Protein AF-0000000081272950 (afdb_homodimer)

Organism: Ralstonia solanacearum (NCBI:txid305)

Radius of gyration: 19.44 Å; Cα contacts (8 Å, |Δi|>4): 454; chains: 2; bounding box: 54×59×48 Å

Secondary structure (DSSP, 8-state):
-HHHHHHTTPPPPSEEEEE-EEE-TT--EEE-SSEEEEE-SSSPEEEEEEE-TTS-----SS-----EEESTT-TTT-EEE-TTSEEEEEEEESS----HHHHHHHHHHHHHHHHHHHHHHHHS------/-HHHHHHTTPPPPSEEEEE-EEE-TT--EEE-SSEEEEE-SSSPEEEEEEE-TTS-----SS-----EEE-TT-TTT-EEE-TTSEEEEEEEESS----HHHHHHHHHHHHHHHHHHHHHHHHS------

Structure (mmCIF, N/CA/C/O backbone):
data_AF-0000000081272950-model_v1
#
loop_
_entity.id
_entity.type
_entity.pdbx_description
1 polymer 'Uncharacterized protein'
#
loop_
_atom_site.group_PDB
_atom_site.id
_atom_site.type_symbol
_atom_site.label_atom_id
_atom_site.label_alt_id
_atom_site.label_comp_id
_atom_site.label_asym_id
_atom_site.label_entity_id
_atom_site.label_seq_id
_atom_site.pdbx_PDB_ins_code
_atom_site.Cartn_x
_atom_site.Cartn_y
_atom_site.Cartn_z
_atom_site.occupancy
_atom_site.B_iso_or_equiv
_atom_site.auth_seq_id
_atom_site.auth_comp_id
_atom_site.auth_asym_id
_atom_site.auth_atom_id
_atom_site.pdbx_PDB_model_num
ATOM 1 N N . MET A 1 1 ? 0.191 13.742 22.203 1 53.47 1 MET A N 1
ATOM 2 C CA . MET A 1 1 ? 1.62 13.461 22.125 1 53.47 1 MET A CA 1
ATOM 3 C C . MET A 1 1 ? 1.929 12.055 22.625 1 53.47 1 MET A C 1
ATOM 5 O O . MET A 1 1 ? 2.689 11.312 22 1 53.47 1 MET A O 1
ATOM 9 N N . ASP A 1 2 ? 1.251 11.68 23.703 1 63.28 2 ASP A N 1
ATOM 10 C CA . ASP A 1 2 ? 1.505 10.375 24.297 1 63.28 2 ASP A CA 1
ATOM 11 C C . ASP A 1 2 ? 1.051 9.242 23.375 1 63.28 2 ASP A C 1
ATOM 13 O O . ASP A 1 2 ? 1.754 8.242 23.219 1 63.28 2 ASP A O 1
ATOM 17 N N . GLU A 1 3 ? -0.06 9.609 22.672 1 68.69 3 GLU A N 1
ATOM 18 C CA . GLU A 1 3 ? -0.595 8.562 21.797 1 68.69 3 GLU A CA 1
ATOM 19 C C . GLU A 1 3 ? 0.315 8.32 20.594 1 68.69 3 GLU A C 1
ATOM 21 O O . GLU A 1 3 ? 0.545 7.176 20.203 1 68.69 3 GLU A O 1
ATOM 26 N N . ILE A 1 4 ? 0.939 9.289 20.203 1 70.69 4 ILE A N 1
ATOM 27 C CA . ILE A 1 4 ? 1.827 9.227 19.047 1 70.69 4 ILE A CA 1
ATOM 28 C C . ILE A 1 4 ? 3.096 8.461 19.406 1 70.69 4 ILE A C 1
ATOM 30 O O . ILE A 1 4 ? 3.588 7.645 18.625 1 70.69 4 ILE A O 1
ATOM 34 N N . ASP A 1 5 ? 3.553 8.688 20.625 1 72.19 5 ASP A N 1
ATOM 35 C CA . ASP A 1 5 ? 4.773 8.016 21.062 1 72.19 5 ASP A CA 1
ATOM 36 C C . ASP A 1 5 ? 4.562 6.508 21.172 1 72.19 5 ASP A C 1
ATOM 38 O O . ASP A 1 5 ? 5.445 5.723 20.828 1 72.19 5 ASP A O 1
ATOM 42 N N . GLU A 1 6 ? 3.4 6.172 21.625 1 74.62 6 GLU A N 1
ATOM 43 C CA . GLU A 1 6 ? 3.102 4.754 21.781 1 74.62 6 GLU A CA 1
ATOM 44 C C . GLU A 1 6 ? 2.969 4.062 20.422 1 74.62 6 GLU A C 1
ATOM 46 O O . GLU A 1 6 ? 3.369 2.904 20.266 1 74.62 6 GLU A O 1
ATOM 51 N N . LEU A 1 7 ? 2.555 4.762 19.516 1 79.44 7 LEU A N 1
ATOM 52 C CA . LEU A 1 7 ? 2.305 4.184 18.188 1 79.44 7 LEU A CA 1
ATOM 53 C C . LEU A 1 7 ? 3.592 4.105 17.375 1 79.44 7 LEU A C 1
ATOM 55 O O . LEU A 1 7 ? 3.689 3.318 16.438 1 79.44 7 LEU A O 1
ATOM 59 N N . SER A 1 8 ? 4.59 4.848 17.844 1 78.81 8 SER A N 1
ATOM 60 C CA . SER A 1 8 ? 5.824 4.965 17.078 1 78.81 8 SER A CA 1
ATOM 61 C C . SER A 1 8 ? 6.602 3.652 17.078 1 78.81 8 SER A C 1
ATOM 63 O O . SER A 1 8 ? 7.43 3.416 16.188 1 78.81 8 SER A O 1
ATOM 65 N N . ASP A 1 9 ? 6.336 2.736 17.922 1 82.31 9 ASP A N 1
ATOM 66 C CA . ASP A 1 9 ? 7.113 1.507 18.031 1 82.31 9 ASP A CA 1
ATOM 67 C C . ASP A 1 9 ? 6.445 0.36 17.281 1 82.31 9 ASP A C 1
ATOM 69 O O . ASP A 1 9 ? 7.008 -0.732 17.172 1 82.31 9 ASP A O 1
ATOM 73 N N . LEU A 1 10 ? 5.352 0.597 16.734 1 86.62 10 LEU A N 1
ATOM 74 C CA . LEU A 1 10 ? 4.672 -0.47 16.016 1 86.62 10 LEU A CA 1
ATOM 75 C C . LEU A 1 10 ? 5.379 -0.773 14.695 1 86.62 10 LEU A C 1
ATOM 77 O O . LEU A 1 10 ? 5.715 0.142 13.945 1 86.62 10 LEU A O 1
ATOM 81 N N . PRO A 1 11 ? 5.617 -2.027 14.516 1 88.56 11 PRO A N 1
ATOM 82 C CA . PRO A 1 11 ? 6.301 -2.381 13.266 1 88.56 11 PRO A CA 1
ATOM 83 C C . PRO A 1 11 ? 5.434 -2.152 12.031 1 88.56 11 PRO A C 1
ATOM 85 O O . PRO A 1 11 ? 4.207 -2.236 12.109 1 88.56 11 PRO A O 1
ATOM 88 N N . THR A 1 12 ? 6.074 -1.849 10.93 1 92.12 12 THR A N 1
ATOM 89 C CA . THR A 1 12 ? 5.387 -1.795 9.648 1 92.12 12 THR A CA 1
ATOM 90 C C . THR A 1 12 ? 5.117 -3.201 9.117 1 92.12 12 THR A C 1
ATOM 92 O O . THR A 1 12 ? 6.012 -4.047 9.109 1 92.12 12 THR A O 1
ATOM 95 N N . PRO A 1 13 ? 3.951 -3.473 8.695 1 95.5 13 PRO A N 1
ATOM 96 C CA . PRO A 1 13 ? 3.688 -4.797 8.133 1 95.5 13 PRO A CA 1
ATOM 97 C C . PRO A 1 13 ? 4.484 -5.066 6.855 1 95.5 13 PRO A C 1
ATOM 99 O O . PRO A 1 13 ? 4.766 -4.137 6.094 1 95.5 13 PRO A O 1
ATOM 102 N N . ARG A 1 14 ? 4.742 -6.324 6.688 1 96.75 14 ARG A N 1
ATOM 103 C CA . ARG A 1 14 ? 5.516 -6.734 5.523 1 96.75 14 ARG A CA 1
ATOM 104 C C . ARG A 1 14 ? 4.707 -6.57 4.242 1 96.75 14 ARG A C 1
ATOM 106 O O . ARG A 1 14 ? 5.246 -6.184 3.203 1 96.75 14 ARG A O 1
ATOM 113 N N . PHE A 1 15 ? 3.457 -6.949 4.32 1 98.19 15 PHE A N 1
ATOM 114 C CA . PHE A 1 15 ? 2.568 -6.879 3.168 1 98.19 15 PHE A CA 1
ATOM 115 C C . PHE A 1 15 ? 1.396 -5.945 3.443 1 98.19 15 PHE A C 1
ATOM 117 O O . PHE A 1 15 ? 0.697 -6.098 4.445 1 98.19 15 PHE A O 1
ATOM 124 N N . ILE A 1 16 ? 1.205 -4.996 2.557 1 98 16 ILE A N 1
ATOM 125 C CA . ILE A 1 16 ? 0.06 -4.094 2.594 1 98 16 ILE A CA 1
ATOM 126 C C . ILE A 1 16 ? -0.764 -4.25 1.318 1 98 16 ILE A C 1
ATOM 128 O O . ILE A 1 16 ? -0.227 -4.172 0.211 1 98 16 ILE A O 1
ATOM 132 N N . TRP A 1 17 ? -1.997 -4.531 1.539 1 97.75 17 TRP A N 1
ATOM 133 C CA . TRP A 1 17 ? -2.93 -4.699 0.429 1 97.75 17 TRP A CA 1
ATOM 134 C C . TRP A 1 17 ? -3.906 -3.527 0.357 1 97.75 17 TRP A C 1
ATOM 136 O O . TRP A 1 17 ? -4.586 -3.217 1.339 1 97.75 17 TRP A O 1
ATOM 146 N N . GLY A 1 18 ? -3.881 -2.859 -0.854 1 97.12 18 GLY A N 1
ATOM 147 C CA . GLY A 1 18 ? -4.656 -1.63 -0.862 1 97.12 18 GLY A CA 1
ATOM 148 C C . GLY A 1 18 ? -5.199 -1.276 -2.234 1 97.12 18 GLY A C 1
ATOM 149 O O . GLY A 1 18 ? -5.066 -2.055 -3.18 1 97.12 18 GLY A O 1
ATOM 150 N N . PHE A 1 19 ? -5.855 -0.157 -2.281 1 96.44 19 PHE A N 1
ATOM 151 C CA . PHE A 1 19 ? -6.5 0.378 -3.475 1 96.44 19 PHE A CA 1
ATOM 152 C C . PHE A 1 19 ? -6.152 1.85 -3.664 1 96.44 19 PHE A C 1
ATOM 154 O O . PHE A 1 19 ? -5.582 2.479 -2.77 1 96.44 19 PHE A O 1
ATOM 161 N N . ALA A 1 20 ? -6.484 2.305 -4.836 1 96.56 20 ALA A N 1
ATOM 162 C CA . ALA A 1 20 ? -6.273 3.711 -5.168 1 96.56 20 ALA A CA 1
ATOM 163 C C . ALA A 1 20 ? -7.516 4.309 -5.824 1 96.56 20 ALA A C 1
ATOM 165 O O . ALA A 1 20 ? -8.414 3.58 -6.25 1 96.56 20 ALA A O 1
ATOM 166 N N . ILE A 1 21 ? -7.555 5.555 -5.727 1 92.81 21 ILE A N 1
ATOM 167 C CA . ILE A 1 21 ? -8.617 6.219 -6.477 1 92.81 21 ILE A CA 1
ATOM 168 C C . ILE A 1 21 ? -8.039 6.82 -7.758 1 92.81 21 ILE A C 1
ATOM 170 O O . ILE A 1 21 ? -6.84 7.098 -7.836 1 92.81 21 ILE A O 1
ATOM 174 N N . ALA A 1 22 ? -8.891 6.859 -8.656 1 88.12 22 ALA A N 1
ATOM 175 C CA . ALA A 1 22 ? -8.602 7.559 -9.906 1 88.12 22 ALA A CA 1
ATOM 176 C C . ALA A 1 22 ? -9.477 8.797 -10.062 1 88.12 22 ALA A C 1
ATOM 178 O O . ALA A 1 22 ? -10.664 8.766 -9.75 1 88.12 22 ALA A O 1
ATOM 179 N N . VAL A 1 23 ? -8.812 9.859 -10.367 1 82.94 23 VAL A N 1
ATOM 180 C CA . VAL A 1 23 ? -9.555 11.086 -10.625 1 82.94 23 VAL A CA 1
ATOM 181 C C . VAL A 1 23 ? -9.414 11.469 -12.102 1 82.94 23 VAL A C 1
ATOM 183 O O . VAL A 1 23 ? -8.297 11.664 -12.594 1 82.94 23 VAL A O 1
ATOM 186 N N . THR A 1 24 ? -10.523 11.539 -12.789 1 84.81 24 THR A N 1
ATOM 187 C CA . THR A 1 24 ? -10.508 11.93 -14.195 1 84.81 24 THR A CA 1
ATOM 188 C C . THR A 1 24 ? -10.234 13.43 -14.328 1 84.81 24 THR A C 1
ATOM 190 O O . THR A 1 24 ? -10.367 14.18 -13.359 1 84.81 24 THR A O 1
ATOM 193 N N . PRO A 1 25 ? -9.922 13.812 -15.531 1 84.75 25 PRO A N 1
ATOM 194 C CA . PRO A 1 25 ? -9.734 15.242 -15.758 1 84.75 25 PRO A CA 1
ATOM 195 C C . PRO A 1 25 ? -11 16.047 -15.469 1 84.75 25 PRO A C 1
ATOM 197 O O . PRO A 1 25 ? -10.914 17.234 -15.125 1 84.75 25 PRO A O 1
ATOM 200 N N . SER A 1 26 ? -12.195 15.539 -15.594 1 89.38 2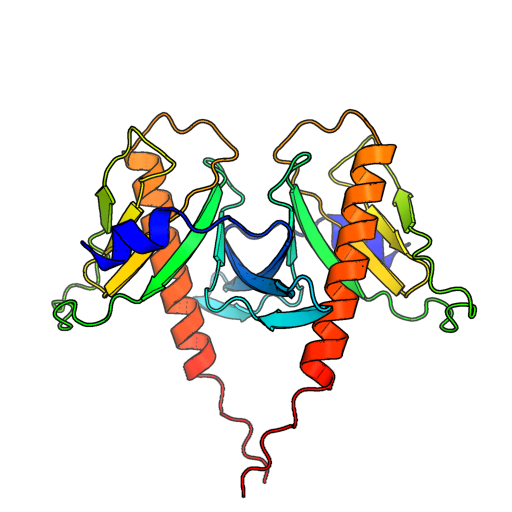6 SER A N 1
ATOM 201 C CA . SER A 1 26 ? -13.469 16.219 -15.328 1 89.38 26 SER A CA 1
ATOM 202 C C . SER A 1 26 ? -13.75 16.281 -13.836 1 89.38 26 SER A C 1
ATOM 204 O O . SER A 1 26 ? -14.734 16.891 -13.414 1 89.38 26 SER A O 1
ATOM 206 N N . GLY A 1 27 ? -12.914 15.602 -13.023 1 83.12 27 GLY A N 1
ATOM 207 C CA . GLY A 1 27 ? -13.078 15.648 -11.578 1 83.12 27 GLY A CA 1
ATOM 208 C C . GLY A 1 27 ? -13.852 14.469 -11.023 1 83.12 27 GLY A C 1
ATOM 209 O O . GLY A 1 27 ? -14.125 14.414 -9.82 1 83.12 27 GLY A O 1
ATOM 210 N N . GLU A 1 28 ? -14.148 13.523 -11.922 1 88.62 28 GLU A N 1
ATOM 211 C CA . GLU A 1 28 ? -14.859 12.336 -11.477 1 88.62 28 GLU A CA 1
ATOM 212 C C . GLU A 1 28 ? -13.93 11.375 -10.734 1 88.62 28 GLU A C 1
ATOM 214 O O . GLU A 1 28 ? -12.836 11.078 -11.203 1 88.62 28 GLU A O 1
ATOM 219 N N . VAL A 1 29 ? -14.453 10.992 -9.578 1 89.81 29 VAL A N 1
ATOM 220 C CA . VAL A 1 29 ? -13.648 10.125 -8.719 1 89.81 29 VAL A CA 1
ATOM 221 C C . VAL A 1 29 ? -14.172 8.688 -8.812 1 89.81 29 VAL A C 1
ATOM 223 O O . VAL A 1 29 ? -15.383 8.461 -8.805 1 89.81 29 VAL A O 1
ATOM 226 N N . SER A 1 30 ? -13.203 7.75 -9.031 1 90.25 30 SER A N 1
ATOM 227 C CA . SER A 1 30 ? -13.547 6.332 -9 1 90.25 30 SER A CA 1
ATOM 228 C C . SER A 1 30 ? -12.461 5.516 -8.312 1 90.25 30 SER A C 1
ATOM 230 O O . SER A 1 30 ? -11.32 5.977 -8.18 1 90.25 30 SER A O 1
ATOM 232 N N . HIS A 1 31 ? -12.859 4.371 -7.805 1 88.81 31 HIS A N 1
ATOM 233 C CA . HIS A 1 31 ? -11.852 3.432 -7.32 1 88.81 31 HIS A CA 1
ATOM 234 C C . HIS A 1 31 ? -11.102 2.785 -8.484 1 88.81 31 HIS A C 1
ATOM 236 O O . HIS A 1 31 ? -11.711 2.395 -9.477 1 88.81 31 HIS A O 1
ATOM 242 N N . ASP A 1 32 ? -9.82 2.791 -8.344 1 89.94 32 ASP A N 1
ATOM 243 C CA . ASP A 1 32 ? -9.078 1.952 -9.273 1 89.94 32 ASP A CA 1
ATOM 244 C C . ASP A 1 32 ? -9.57 0.508 -9.234 1 89.94 32 ASP A C 1
ATOM 246 O O . ASP A 1 32 ? -9.867 -0.019 -8.156 1 89.94 32 ASP A O 1
ATOM 250 N N . GLU A 1 33 ? -9.68 -0.088 -10.312 1 88.5 33 GLU A N 1
ATOM 251 C CA . GLU A 1 33 ? -10.297 -1.409 -10.398 1 88.5 33 GLU A CA 1
ATOM 252 C C . GLU A 1 33 ? -9.367 -2.486 -9.836 1 88.5 33 GLU A C 1
ATOM 254 O O . GLU A 1 33 ? -9.805 -3.602 -9.555 1 88.5 33 GLU A O 1
ATOM 259 N N . PHE A 1 34 ? -8.141 -2.131 -9.625 1 92.38 34 PHE A N 1
ATOM 260 C CA . PHE A 1 34 ? -7.18 -3.145 -9.211 1 92.38 34 PHE A CA 1
ATOM 261 C C . PHE A 1 34 ? -6.828 -2.996 -7.738 1 92.38 34 PHE A C 1
ATOM 263 O O . PHE A 1 34 ? -6.832 -1.885 -7.203 1 92.38 34 PHE A O 1
ATOM 270 N N . GLU A 1 35 ? -6.582 -4.109 -7.145 1 96 35 GLU A N 1
ATOM 271 C CA . GLU A 1 35 ? -5.91 -4.141 -5.848 1 96 35 GLU A CA 1
ATOM 272 C C . GLU A 1 35 ? -4.398 -4.051 -6.012 1 96 35 GLU A C 1
ATOM 274 O O . GLU A 1 35 ? -3.846 -4.504 -7.016 1 96 35 GLU A O 1
ATOM 279 N N . TYR A 1 36 ? -3.756 -3.438 -5.023 1 97.5 36 TYR A N 1
ATOM 280 C CA . TYR A 1 36 ? -2.307 -3.281 -5.059 1 97.5 36 TYR A CA 1
ATOM 281 C C . TYR A 1 36 ? -1.656 -3.93 -3.842 1 97.5 36 TYR A C 1
ATOM 283 O O . TYR A 1 36 ? -2.217 -3.904 -2.744 1 97.5 36 TYR A O 1
ATOM 291 N N . LEU A 1 37 ? -0.487 -4.461 -4.07 1 98.31 37 LEU A N 1
ATOM 292 C CA . LEU A 1 37 ? 0.377 -4.98 -3.016 1 98.31 37 LEU A CA 1
ATOM 293 C C . LEU A 1 37 ? 1.587 -4.078 -2.809 1 98.31 37 LEU A C 1
ATOM 29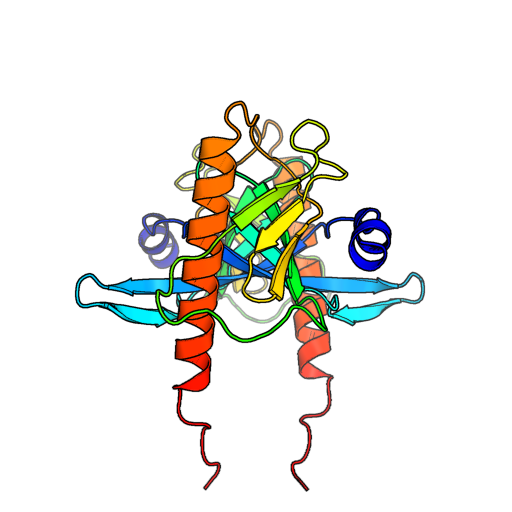5 O O . LEU A 1 37 ? 2.23 -3.662 -3.775 1 98.31 37 LEU A O 1
ATOM 299 N N . THR A 1 38 ? 1.892 -3.744 -1.578 1 98.5 38 THR A N 1
ATOM 300 C CA . THR A 1 38 ? 3.172 -3.15 -1.21 1 98.5 38 THR A CA 1
ATOM 301 C C . THR A 1 38 ? 3.963 -4.086 -0.304 1 98.5 38 THR A C 1
ATOM 303 O O . THR A 1 38 ? 3.471 -4.512 0.743 1 98.5 38 THR A O 1
ATOM 306 N N . HIS A 1 39 ? 5.133 -4.457 -0.763 1 98.5 39 HIS A N 1
ATOM 307 C CA . HIS A 1 39 ? 6.09 -5.207 0.041 1 98.5 39 HIS A CA 1
ATOM 308 C C . HIS A 1 39 ? 7.113 -4.281 0.688 1 98.5 39 HIS A C 1
ATOM 310 O O . HIS A 1 39 ? 7.918 -3.656 -0.008 1 98.5 39 HIS A O 1
ATOM 316 N N . THR A 1 40 ? 7.176 -4.25 2.045 1 97.69 40 THR A N 1
ATOM 317 C CA . THR A 1 40 ? 7.879 -3.172 2.73 1 97.69 40 THR A CA 1
ATOM 318 C C . THR A 1 40 ? 9.266 -3.627 3.182 1 97.69 40 THR A C 1
ATOM 320 O O . THR A 1 40 ? 10.023 -2.842 3.75 1 97.69 40 THR A O 1
ATOM 323 N N . ARG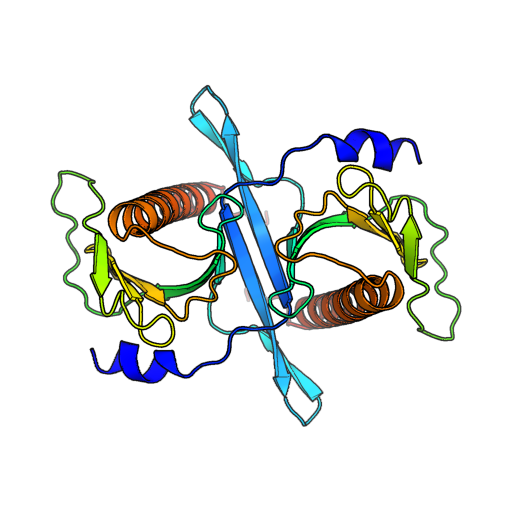 A 1 41 ? 9.578 -4.871 2.963 1 96.25 41 ARG A N 1
ATOM 324 C CA . ARG A 1 41 ? 10.914 -5.398 3.252 1 96.25 41 ARG A CA 1
ATOM 325 C C . ARG A 1 41 ? 11.688 -5.664 1.965 1 96.25 41 ARG A C 1
ATOM 327 O O . ARG A 1 41 ? 11.094 -5.832 0.899 1 96.25 41 ARG A O 1
ATOM 334 N N . ALA A 1 42 ? 12.992 -5.777 2.104 1 95.25 42 ALA A N 1
ATOM 335 C CA . ALA A 1 42 ? 13.812 -6 0.912 1 95.25 42 ALA A CA 1
ATOM 336 C C . ALA A 1 42 ? 13.5 -7.352 0.28 1 95.25 42 ALA A C 1
ATOM 338 O O . ALA A 1 42 ? 13.414 -8.367 0.977 1 95.25 42 ALA A O 1
ATOM 339 N N . PRO A 1 43 ? 13.398 -7.328 -1.028 1 96.62 43 PRO A N 1
ATOM 340 C CA . PRO A 1 43 ? 13.305 -6.195 -1.951 1 96.62 43 PRO A CA 1
ATOM 341 C C . PRO A 1 43 ? 11.961 -5.473 -1.853 1 96.62 43 PRO A C 1
ATOM 343 O O . PRO A 1 43 ? 10.906 -6.109 -1.894 1 96.62 43 PRO A O 1
ATOM 346 N N . ARG A 1 44 ? 11.992 -4.227 -1.696 1 97.5 44 ARG A N 1
ATOM 347 C CA . ARG A 1 44 ? 10.781 -3.42 -1.535 1 97.5 44 ARG A CA 1
ATOM 348 C C . ARG A 1 44 ? 10.195 -3.039 -2.889 1 97.5 44 ARG A C 1
ATOM 350 O O . ARG A 1 44 ? 10.93 -2.693 -3.816 1 97.5 44 ARG A O 1
ATOM 357 N N . PHE A 1 45 ? 8.875 -3.176 -2.994 1 97.38 45 PHE A N 1
ATOM 358 C CA . PHE A 1 45 ? 8.211 -2.879 -4.254 1 97.38 45 PHE A CA 1
ATOM 359 C C . PHE A 1 45 ? 6.703 -2.734 -4.047 1 97.38 45 PHE A C 1
ATOM 361 O O . PHE A 1 45 ? 6.184 -3.068 -2.98 1 97.38 45 PHE A O 1
ATOM 368 N N . THR A 1 46 ? 6.027 -2.172 -4.965 1 97.62 46 THR A N 1
ATOM 369 C CA . THR A 1 46 ? 4.578 -2.244 -5.121 1 97.62 46 THR A CA 1
ATOM 370 C C . THR A 1 46 ? 4.211 -2.826 -6.484 1 97.62 46 THR A C 1
ATOM 372 O O . THR A 1 46 ? 4.965 -2.686 -7.449 1 97.62 46 THR A O 1
ATOM 375 N N . CYS A 1 47 ? 3.105 -3.473 -6.52 1 96.81 47 CYS A N 1
ATOM 376 C CA . CYS A 1 47 ? 2.637 -4.039 -7.781 1 96.81 47 CYS A CA 1
ATOM 377 C C . CYS A 1 47 ? 1.122 -4.195 -7.777 1 96.81 47 CYS A C 1
ATOM 379 O O . CYS A 1 47 ? 0.474 -3.996 -6.746 1 96.81 47 CYS A O 1
ATOM 381 N N . ARG A 1 48 ? 0.568 -4.461 -8.953 1 95.88 48 ARG A N 1
ATOM 382 C CA . ARG A 1 48 ? -0.858 -4.715 -9.133 1 95.88 48 ARG A CA 1
ATOM 383 C C . ARG A 1 48 ? -1.173 -6.199 -8.977 1 95.88 48 ARG A C 1
ATOM 385 O O . ARG A 1 48 ? -0.416 -7.051 -9.453 1 95.88 48 ARG A O 1
ATOM 392 N N . VAL A 1 49 ? -2.24 -6.484 -8.344 1 94.75 49 VAL A N 1
ATOM 393 C CA . VAL A 1 49 ? -2.748 -7.848 -8.234 1 94.75 49 VAL A CA 1
ATOM 394 C C . VAL A 1 49 ? -3.848 -8.07 -9.273 1 94.75 49 VAL A C 1
ATOM 396 O O . VAL A 1 49 ? -4.828 -7.328 -9.32 1 94.75 49 VAL A O 1
ATOM 399 N N . VAL A 1 50 ? -3.67 -9.078 -10.047 1 91.38 50 VAL A N 1
ATOM 400 C CA . VAL A 1 50 ? -4.633 -9.367 -11.102 1 91.38 50 VAL A CA 1
ATOM 401 C C . VAL A 1 50 ? -5.109 -10.812 -10.992 1 91.38 50 VAL A C 1
ATOM 403 O O . VAL A 1 50 ? -4.297 -11.727 -10.82 1 91.38 50 VAL A O 1
ATOM 406 N N . GLU A 1 51 ? -6.414 -10.961 -10.969 1 87 51 GLU A N 1
ATOM 407 C CA . GLU A 1 51 ? -6.992 -12.297 -11.078 1 87 51 GLU A CA 1
ATOM 408 C C . GLU A 1 51 ? -7.156 -12.711 -12.539 1 87 51 GLU A C 1
ATOM 410 O O . GLU A 1 51 ? -7.805 -12.008 -13.32 1 87 51 GLU A O 1
ATOM 415 N N . LEU A 1 52 ? -6.52 -13.68 -12.969 1 79.69 52 LEU A N 1
ATOM 416 C CA . LEU A 1 52 ? -6.57 -14.156 -14.344 1 79.69 52 LEU A CA 1
ATOM 417 C C . LEU A 1 52 ? -7.742 -15.109 -14.547 1 79.69 52 LEU A C 1
ATOM 419 O O . LEU A 1 52 ? -7.961 -16.016 -13.742 1 79.69 52 LEU A O 1
ATOM 423 N N . GLU A 1 53 ? -8.781 -14.586 -15.32 1 63.88 53 GLU A N 1
ATOM 424 C CA . GLU A 1 53 ? -9.945 -15.367 -15.727 1 63.88 53 GLU A CA 1
ATOM 425 C C . GLU A 1 53 ? -9.555 -16.516 -16.656 1 63.88 53 GLU A C 1
ATOM 427 O O . GLU A 1 53 ? -8.617 -16.391 -17.438 1 63.88 53 GLU A O 1
ATOM 432 N N . ASP A 1 54 ? -9.492 -17.75 -16.312 1 55.28 54 ASP A N 1
ATOM 433 C CA . ASP A 1 54 ? -9.453 -18.938 -17.156 1 55.28 54 ASP A CA 1
ATOM 434 C C . ASP A 1 54 ? -8.203 -19.766 -16.875 1 55.28 54 ASP A C 1
ATOM 436 O O . ASP A 1 54 ? -7.711 -20.484 -17.75 1 55.28 54 ASP A O 1
ATOM 440 N N . MET A 1 55 ? -7.527 -19.344 -15.883 1 52.84 55 MET A N 1
ATOM 441 C CA . MET A 1 55 ? -6.504 -20.344 -15.617 1 52.84 55 MET A CA 1
ATOM 442 C C . MET A 1 55 ? -7.125 -21.609 -15.023 1 52.84 55 MET A C 1
ATOM 444 O O . MET A 1 55 ? -8.094 -21.531 -14.266 1 52.84 55 MET A O 1
ATOM 448 N N . PRO A 1 56 ? -6.832 -22.766 -15.641 1 46.75 56 PRO A N 1
ATOM 449 C CA . PRO A 1 56 ? -7.383 -24.031 -15.141 1 46.75 56 PRO A CA 1
ATOM 450 C C . PRO A 1 56 ? -7.305 -24.156 -13.625 1 46.75 56 PRO A C 1
ATOM 452 O O . PRO A 1 56 ? -6.297 -23.781 -13.023 1 46.75 56 PRO A O 1
ATOM 455 N N . ALA A 1 57 ? -8.477 -24.047 -13.016 1 43.88 57 ALA A N 1
ATOM 456 C CA . ALA A 1 57 ? -8.758 -24.016 -11.586 1 43.88 57 ALA A CA 1
ATOM 457 C C . ALA A 1 57 ? -7.91 -25.047 -10.836 1 43.88 57 ALA A C 1
ATOM 459 O O . ALA A 1 57 ? -7.684 -24.906 -9.625 1 43.88 57 ALA A O 1
ATOM 460 N N . GLU A 1 58 ? -7.945 -26.312 -11.164 1 45.94 58 GLU A N 1
ATOM 461 C CA . GLU A 1 58 ? -7.926 -27.219 -10.031 1 45.94 58 GLU A CA 1
ATOM 462 C C . GLU A 1 58 ? -6.566 -27.203 -9.328 1 45.94 58 GLU A C 1
ATOM 464 O O . GLU A 1 58 ? -5.555 -27.578 -9.93 1 45.94 58 GLU A O 1
ATOM 469 N N . PRO A 1 59 ? -6.391 -26.188 -8.391 1 46.59 59 PRO A N 1
ATOM 470 C CA . PRO A 1 59 ? -5.148 -26.422 -7.648 1 46.59 59 PRO A CA 1
ATOM 471 C C . PRO A 1 59 ? -4.918 -27.891 -7.332 1 46.59 59 PRO A C 1
ATOM 473 O O . PRO A 1 59 ? -5.875 -28.625 -7.059 1 46.59 59 PRO A O 1
ATOM 476 N N . GLU A 1 60 ? -4.02 -28.547 -8.078 1 45.38 60 GLU A N 1
ATOM 477 C CA . GLU A 1 60 ? -3.729 -29.859 -7.539 1 45.38 60 GLU A CA 1
ATOM 478 C C . GLU A 1 60 ? -3.654 -29.844 -6.016 1 45.38 60 GLU A C 1
ATOM 480 O O . GLU A 1 60 ? -3.451 -28.781 -5.422 1 45.38 60 GLU A O 1
ATOM 485 N N . GLU A 1 61 ? -4.059 -30.859 -5.395 1 45.47 61 GLU A N 1
ATOM 486 C CA . GLU A 1 61 ? -4.168 -31.109 -3.959 1 45.47 61 GLU A CA 1
ATOM 487 C C . GLU A 1 61 ? -3.021 -30.438 -3.199 1 45.47 61 GLU A C 1
ATOM 489 O O . GLU A 1 61 ? -3.135 -30.172 -2 1 45.47 61 GLU A O 1
ATOM 494 N N . ASP A 1 62 ? -1.699 -30.719 -3.699 1 48.22 62 ASP A N 1
ATOM 495 C CA . ASP A 1 62 ? -0.604 -30.344 -2.811 1 48.22 62 ASP A CA 1
ATOM 496 C C . ASP A 1 62 ? -0.335 -28.844 -2.873 1 48.22 62 ASP A C 1
ATOM 498 O O . ASP A 1 62 ? -0.079 -28.297 -3.947 1 48.22 62 ASP A O 1
ATOM 502 N N . GLY A 1 63 ? -0.994 -27.875 -2.166 1 51.56 63 GLY A N 1
ATOM 503 C CA . GLY A 1 63 ? -1.248 -26.469 -1.895 1 51.56 63 GLY A CA 1
ATOM 504 C C . GLY A 1 63 ? -0.058 -25.578 -2.199 1 51.56 63 GLY A C 1
ATOM 505 O O . GLY A 1 63 ? 0.075 -24.484 -1.626 1 51.56 63 GLY A O 1
ATOM 506 N N . ASP A 1 64 ? 1.052 -26.031 -2.787 1 64.44 64 ASP A N 1
ATOM 507 C CA . ASP A 1 64 ? 2.215 -25.156 -2.939 1 64.44 64 ASP A CA 1
ATOM 508 C C . ASP A 1 64 ? 2.014 -24.172 -4.082 1 64.44 64 ASP A C 1
ATOM 510 O O . ASP A 1 64 ? 1.557 -24.547 -5.164 1 64.44 64 ASP A O 1
ATOM 514 N N . ILE A 1 65 ? 2.037 -22.906 -3.803 1 73.06 65 ILE A N 1
ATOM 515 C CA . ILE A 1 65 ? 2.014 -21.828 -4.797 1 73.06 65 ILE A CA 1
ATOM 516 C C . ILE A 1 65 ? 3.131 -22.047 -5.812 1 73.06 65 ILE A C 1
ATOM 518 O O . ILE A 1 65 ? 4.301 -22.172 -5.445 1 73.06 65 ILE A O 1
ATOM 522 N N . ASP A 1 66 ? 2.781 -22.438 -7.066 1 84.12 66 ASP A N 1
ATOM 523 C CA . ASP A 1 66 ? 3.764 -22.516 -8.141 1 84.12 66 ASP A CA 1
ATOM 524 C C . ASP A 1 66 ? 3.852 -21.203 -8.914 1 84.12 66 ASP A C 1
ATOM 526 O O . ASP A 1 66 ? 3.178 -21.031 -9.93 1 84.12 66 ASP A O 1
ATOM 530 N N . GLY A 1 67 ? 4.641 -20.312 -8.375 1 90.06 67 GLY A N 1
ATOM 531 C CA . GLY A 1 67 ? 4.824 -19 -8.977 1 90.06 67 GLY A CA 1
ATOM 532 C C . GLY A 1 67 ? 6.004 -18.938 -9.93 1 90.06 67 GLY A C 1
ATOM 533 O O . GLY A 1 67 ? 7.004 -19.625 -9.727 1 90.06 67 GLY A O 1
ATOM 534 N N . ARG A 1 68 ? 5.848 -18.156 -11.023 1 93.69 68 ARG A N 1
ATOM 535 C CA . ARG A 1 68 ? 6.922 -17.906 -11.984 1 93.69 68 ARG A CA 1
ATOM 536 C C . ARG A 1 68 ? 7.051 -16.422 -12.289 1 93.69 68 ARG A C 1
ATOM 538 O O . ARG A 1 68 ? 6.047 -15.719 -12.414 1 93.69 68 ARG A O 1
ATOM 545 N N . ILE A 1 69 ? 8.297 -15.992 -12.375 1 94.44 69 ILE A N 1
ATOM 546 C CA . ILE A 1 69 ? 8.578 -14.625 -12.812 1 94.44 69 ILE A CA 1
ATOM 547 C C . ILE A 1 69 ? 8.875 -14.617 -14.312 1 94.44 69 ILE A C 1
ATOM 549 O O . ILE A 1 69 ? 9.711 -15.383 -14.789 1 94.44 69 ILE A O 1
ATOM 553 N N . VAL A 1 70 ? 8.18 -13.789 -14.977 1 91.69 70 VAL A N 1
ATOM 554 C CA . VAL A 1 70 ? 8.383 -13.625 -16.406 1 91.69 70 VAL A CA 1
ATOM 555 C C . VAL A 1 70 ? 8.945 -12.234 -16.703 1 91.69 70 VAL A C 1
ATOM 557 O O . VAL A 1 70 ? 8.523 -11.25 -16.094 1 91.69 70 VAL A O 1
ATOM 560 N N . HIS A 1 71 ? 10.008 -12.102 -17.609 1 91.56 71 HIS A N 1
ATOM 561 C CA . HIS A 1 71 ? 10.68 -10.883 -18.031 1 91.56 71 HIS A CA 1
ATOM 562 C C . HIS A 1 71 ? 11.398 -10.219 -16.859 1 91.56 71 HIS A C 1
ATOM 564 O O . HIS A 1 71 ? 11.234 -9.016 -16.625 1 91.56 71 HIS A O 1
ATOM 570 N N . PHE A 1 72 ? 12.125 -11.016 -16.094 1 93 72 PHE A N 1
ATOM 571 C CA . PHE A 1 72 ? 12.805 -10.555 -14.883 1 93 72 PHE A CA 1
ATOM 572 C C . PHE A 1 72 ? 13.719 -9.383 -15.203 1 93 72 PHE A C 1
ATOM 574 O O . PHE A 1 72 ? 13.883 -8.477 -14.383 1 93 72 PHE A O 1
ATOM 581 N N . ASP A 1 73 ? 14.211 -9.312 -16.375 1 89.81 73 ASP A N 1
ATOM 582 C CA . ASP A 1 73 ? 15.219 -8.32 -16.734 1 89.81 73 ASP A CA 1
ATOM 583 C C . ASP A 1 73 ? 14.57 -6.996 -17.141 1 89.81 73 ASP A C 1
ATOM 585 O O . ASP A 1 73 ? 15.258 -5.996 -17.344 1 89.81 73 ASP A O 1
ATOM 589 N N . ASN A 1 74 ? 13.258 -6.938 -17.188 1 87.88 74 ASN A N 1
ATOM 590 C CA . ASN A 1 74 ? 12.523 -5.73 -17.547 1 87.88 74 ASN A CA 1
ATOM 591 C C . ASN A 1 74 ? 11.391 -5.453 -16.562 1 87.88 74 ASN A C 1
ATOM 593 O O . ASN A 1 74 ? 10.258 -5.906 -16.766 1 87.88 74 ASN A O 1
ATOM 597 N N . PRO A 1 75 ? 11.594 -4.637 -15.617 1 79.69 75 PRO A N 1
ATOM 598 C CA . PRO A 1 75 ? 10.594 -4.422 -14.57 1 79.69 75 PRO A CA 1
ATOM 599 C C . PRO A 1 75 ? 9.266 -3.898 -15.125 1 79.69 75 PRO A C 1
ATOM 601 O O . PRO A 1 75 ? 8.203 -4.172 -14.555 1 79.69 75 PRO A O 1
ATOM 604 N N . LYS A 1 76 ? 9.297 -3.188 -16.203 1 81.44 76 LYS A N 1
ATOM 605 C CA . LYS A 1 76 ? 8.078 -2.629 -16.781 1 81.44 76 LYS A CA 1
ATOM 606 C C . LYS A 1 76 ? 7.18 -3.727 -17.344 1 81.44 76 LYS A C 1
ATOM 608 O O . LYS A 1 76 ? 5.961 -3.566 -17.406 1 81.44 76 LYS A O 1
ATOM 613 N N . ARG A 1 77 ? 7.801 -4.828 -17.703 1 88.38 77 ARG A N 1
ATOM 614 C CA . ARG A 1 77 ? 7.055 -5.922 -18.312 1 88.38 77 ARG A CA 1
ATOM 615 C C . ARG A 1 77 ? 7.023 -7.145 -17.406 1 88.38 77 ARG A C 1
ATOM 617 O O . ARG A 1 77 ? 6.352 -8.133 -17.703 1 88.38 77 ARG A O 1
ATOM 624 N N . MET A 1 78 ? 7.727 -7.012 -16.312 1 92.06 78 MET A N 1
ATOM 625 C CA . MET A 1 78 ? 7.84 -8.148 -15.406 1 92.06 78 MET A CA 1
ATOM 626 C C . MET A 1 78 ? 6.496 -8.469 -14.758 1 92.06 78 MET A C 1
ATOM 628 O O . MET A 1 78 ? 5.75 -7.559 -14.391 1 92.06 78 MET A O 1
ATOM 632 N N . PHE A 1 79 ? 6.242 -9.75 -14.727 1 93.12 79 PHE A N 1
ATOM 633 C CA . PHE A 1 79 ? 5.078 -10.164 -13.945 1 93.12 79 PHE A CA 1
ATOM 634 C C . PHE A 1 79 ? 5.316 -11.516 -13.289 1 93.12 79 PHE A C 1
ATOM 636 O O . PHE A 1 79 ? 6.219 -12.258 -13.688 1 93.12 79 PHE A O 1
ATOM 643 N N . TYR A 1 80 ? 4.703 -11.734 -12.219 1 94.81 80 TYR A N 1
ATOM 644 C CA . TYR A 1 80 ? 4.645 -12.984 -11.469 1 94.81 80 TYR A CA 1
ATOM 645 C C . TYR A 1 80 ? 3.281 -13.648 -11.617 1 94.81 80 TYR A C 1
ATOM 647 O O . TYR A 1 80 ? 2.246 -13.008 -11.43 1 94.81 80 TYR A O 1
ATOM 655 N N . ILE A 1 81 ? 3.324 -14.93 -12.016 1 92.81 81 ILE A N 1
ATOM 656 C CA . ILE A 1 81 ? 2.062 -15.641 -12.219 1 92.81 81 ILE A CA 1
ATOM 657 C C . ILE A 1 81 ? 2.064 -16.938 -11.414 1 92.81 81 ILE A C 1
ATOM 659 O O . ILE A 1 81 ? 3.113 -17.562 -11.227 1 92.81 81 ILE A O 1
ATOM 663 N N . THR A 1 82 ? 0.946 -17.25 -10.953 1 91.38 82 THR A N 1
ATOM 664 C CA . THR A 1 82 ? 0.786 -18.5 -10.203 1 91.38 82 THR A CA 1
ATOM 665 C C . THR A 1 82 ? -0.204 -19.422 -10.906 1 91.38 82 THR A C 1
ATOM 667 O O . THR A 1 82 ? -0.928 -19 -11.812 1 91.38 82 THR A O 1
ATOM 670 N N . ASP A 1 83 ? -0.228 -20.672 -10.406 1 85.69 83 ASP A N 1
ATOM 671 C CA . ASP A 1 83 ? -1.184 -21.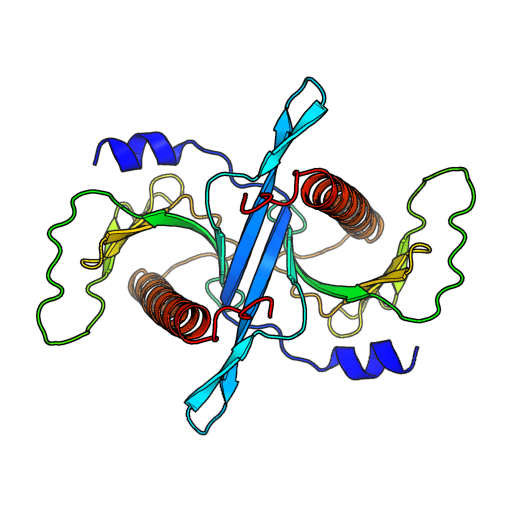656 -10.914 1 85.69 83 ASP A CA 1
ATOM 672 C C . ASP A 1 83 ? -2.557 -21.469 -10.273 1 85.69 83 ASP A C 1
ATOM 674 O O . ASP A 1 83 ? -3.518 -22.141 -10.641 1 85.69 83 ASP A O 1
ATOM 678 N N . LEU A 1 84 ? -2.691 -20.516 -9.367 1 84.62 84 LEU A N 1
ATOM 679 C CA . LEU A 1 84 ? -3.945 -20.234 -8.672 1 84.62 84 LEU A CA 1
ATOM 680 C C . LEU A 1 84 ? -4.773 -19.219 -9.438 1 84.62 84 LEU A C 1
ATOM 682 O O . LEU A 1 84 ? -5.871 -18.844 -9.008 1 84.62 84 LEU A O 1
ATOM 686 N N . GLY A 1 85 ? -4.25 -18.688 -10.555 1 84.88 85 GLY A N 1
ATOM 687 C CA . GLY A 1 85 ? -4.949 -17.672 -11.312 1 84.88 85 GLY A CA 1
ATOM 688 C C . GLY A 1 85 ? -4.699 -16.266 -10.805 1 84.88 85 GLY A C 1
ATOM 689 O O . GLY A 1 85 ? -5.484 -15.352 -11.062 1 84.88 85 GLY A O 1
ATOM 690 N N . LEU A 1 86 ? -3.76 -16.109 -9.984 1 90.56 86 LEU A N 1
ATOM 691 C CA . LEU A 1 86 ? -3.35 -14.812 -9.477 1 90.56 86 LEU A CA 1
ATOM 692 C C . LEU A 1 86 ? -2.018 -14.383 -10.086 1 90.56 86 LEU A C 1
ATOM 694 O O . LEU A 1 86 ? -1.105 -15.203 -10.227 1 90.56 86 LEU A O 1
ATOM 698 N N . ALA A 1 87 ? -1.977 -13.148 -10.469 1 92.5 87 ALA A N 1
ATOM 699 C CA . ALA A 1 87 ? -0.744 -12.586 -11.016 1 92.5 87 ALA A CA 1
ATOM 700 C C . ALA A 1 87 ? -0.413 -11.25 -10.352 1 92.5 87 ALA A C 1
ATOM 702 O O . ALA A 1 87 ? -1.312 -10.523 -9.93 1 92.5 87 ALA A O 1
ATOM 703 N N . LEU A 1 88 ? 0.828 -11 -10.219 1 95.06 88 LEU A N 1
ATOM 704 C CA . LEU A 1 88 ? 1.358 -9.703 -9.828 1 95.06 88 LEU A CA 1
ATOM 705 C C . LEU A 1 88 ? 2.037 -9.016 -11.008 1 95.06 88 LEU A C 1
ATOM 707 O O . LEU A 1 88 ? 2.873 -9.617 -11.688 1 95.06 88 LEU A O 1
ATOM 711 N N . MET A 1 89 ? 1.646 -7.715 -11.227 1 93.62 89 MET A N 1
ATOM 712 C CA . MET A 1 89 ? 2.166 -7.027 -12.406 1 93.62 89 MET A CA 1
ATOM 713 C C . MET A 1 89 ? 2.422 -5.555 -12.109 1 93.62 89 MET A C 1
ATOM 715 O O . MET A 1 89 ? 2.043 -5.055 -11.047 1 93.62 89 MET A O 1
ATOM 719 N N . ASN A 1 90 ? 3.162 -4.938 -13.086 1 93.06 90 ASN A N 1
ATOM 720 C CA . ASN A 1 90 ? 3.457 -3.512 -12.992 1 93.06 90 ASN A CA 1
ATOM 721 C C . ASN A 1 90 ? 4.242 -3.182 -11.727 1 93.06 90 ASN A C 1
ATOM 723 O O . ASN A 1 90 ? 3.854 -2.291 -10.969 1 93.06 90 ASN A O 1
ATOM 727 N N . PHE A 1 91 ? 5.359 -3.824 -11.672 1 94.81 91 PHE A N 1
ATOM 728 C CA . PHE A 1 91 ? 6.184 -3.641 -10.484 1 94.81 91 PHE A CA 1
ATOM 729 C C . PHE A 1 91 ? 6.824 -2.258 -10.477 1 94.81 91 PHE A C 1
ATOM 731 O O . PHE A 1 91 ? 7.438 -1.848 -11.461 1 94.81 91 PHE A O 1
ATOM 738 N N . THR A 1 92 ? 6.59 -1.562 -9.43 1 94.94 92 THR A N 1
ATOM 739 C CA . THR A 1 92 ? 7.445 -0.438 -9.062 1 94.94 92 THR A CA 1
ATOM 740 C C . THR A 1 92 ? 8.461 -0.856 -8.008 1 94.94 92 THR A C 1
ATOM 742 O O . THR A 1 92 ? 8.117 -1.021 -6.836 1 94.94 92 THR A O 1
ATOM 745 N N . LEU A 1 93 ? 9.711 -0.982 -8.477 1 95.12 93 LEU A N 1
ATOM 746 C CA . LEU A 1 93 ? 10.766 -1.443 -7.578 1 95.12 93 LEU A CA 1
ATOM 747 C C . LEU A 1 93 ? 11.398 -0.272 -6.828 1 95.12 93 LEU A C 1
ATOM 749 O O . LEU A 1 93 ? 11.859 0.688 -7.449 1 95.12 93 LEU A O 1
ATOM 753 N N . PHE A 1 94 ? 11.391 -0.412 -5.508 1 94.94 94 PHE A N 1
ATOM 754 C CA . PHE A 1 94 ? 12.016 0.616 -4.688 1 94.94 94 PHE A CA 1
ATOM 755 C C . PHE A 1 94 ? 13.477 0.273 -4.418 1 94.94 94 PHE A C 1
ATOM 757 O O . PHE A 1 94 ? 14.281 1.155 -4.102 1 94.94 94 PHE A O 1
ATOM 764 N N . ASP A 1 95 ? 13.758 -0.97 -4.438 1 94.25 95 ASP A N 1
ATOM 765 C CA . ASP A 1 95 ? 15.117 -1.483 -4.324 1 94.25 95 ASP A CA 1
ATOM 766 C C . ASP A 1 95 ? 15.562 -2.15 -5.625 1 94.25 95 ASP A C 1
ATOM 768 O O . ASP A 1 95 ? 14.734 -2.604 -6.414 1 94.25 95 ASP A O 1
ATOM 772 N N . ARG A 1 96 ? 16.922 -2.164 -5.738 1 91.19 96 ARG A N 1
ATOM 773 C CA . ARG A 1 96 ? 17.453 -3.031 -6.781 1 91.19 96 ARG A CA 1
ATOM 774 C C . ARG A 1 96 ? 17.25 -4.5 -6.43 1 91.19 96 ARG A C 1
ATOM 776 O O . ARG A 1 96 ? 17.422 -4.898 -5.273 1 91.19 96 ARG A O 1
ATOM 783 N N . VAL A 1 97 ? 16.781 -5.18 -7.43 1 91.88 97 VAL A N 1
ATOM 784 C CA . VAL A 1 97 ? 16.578 -6.613 -7.227 1 91.88 97 VAL A CA 1
ATOM 785 C C . VAL A 1 97 ? 17.625 -7.395 -8.016 1 91.88 97 VAL A C 1
ATOM 787 O O . VAL A 1 97 ? 17.562 -7.473 -9.242 1 91.88 97 VAL A O 1
ATOM 790 N N . ASP A 1 98 ? 18.516 -8.023 -7.273 1 88.06 98 ASP A N 1
ATOM 791 C CA . ASP A 1 98 ? 19.594 -8.711 -7.969 1 88.06 98 ASP A CA 1
ATOM 792 C C . ASP A 1 98 ? 19.344 -10.211 -8.031 1 88.06 98 ASP A C 1
ATOM 794 O O . ASP A 1 98 ? 20.016 -10.93 -8.781 1 88.06 98 ASP A O 1
ATOM 798 N N . SER A 1 99 ? 18.422 -10.648 -7.305 1 93.19 99 SER A N 1
ATOM 799 C CA . SER A 1 99 ? 18.141 -12.078 -7.238 1 93.19 99 SER A CA 1
ATOM 800 C C . SER A 1 99 ? 16.703 -12.391 -7.621 1 93.19 99 SER A C 1
ATOM 802 O O . SER A 1 99 ? 15.773 -12.023 -6.898 1 93.19 99 SER A O 1
ATOM 804 N N . LYS A 1 100 ? 16.562 -13.094 -8.727 1 94.94 100 LYS A N 1
ATOM 805 C CA . LYS A 1 100 ? 15.234 -13.539 -9.156 1 94.94 100 LYS A CA 1
ATOM 806 C C . LYS A 1 100 ? 14.594 -14.445 -8.109 1 94.94 100 LYS A C 1
ATOM 808 O O . LYS A 1 100 ? 13.391 -14.359 -7.863 1 94.94 100 LYS A O 1
ATOM 813 N N . ALA A 1 101 ? 15.383 -15.227 -7.5 1 95.44 101 ALA A N 1
ATOM 814 C CA . ALA A 1 101 ? 14.891 -16.156 -6.492 1 95.44 101 ALA A CA 1
ATOM 815 C C . ALA A 1 101 ? 14.328 -15.422 -5.285 1 95.44 101 ALA A C 1
ATOM 817 O O . ALA A 1 101 ? 13.297 -15.812 -4.73 1 95.44 101 ALA A O 1
ATOM 818 N N . LYS A 1 102 ? 14.945 -14.375 -4.91 1 95.94 102 LYS A N 1
ATOM 819 C CA . LYS A 1 102 ? 14.477 -13.578 -3.773 1 95.94 102 LYS A CA 1
ATOM 820 C C . LYS A 1 102 ? 13.156 -12.891 -4.09 1 95.94 102 LYS A C 1
ATOM 822 O O . LYS A 1 102 ? 12.258 -12.844 -3.246 1 95.94 102 LYS A O 1
ATOM 827 N N . LEU A 1 103 ? 13.117 -12.336 -5.305 1 96.81 103 LEU A N 1
ATOM 828 C CA . LEU A 1 103 ? 11.867 -11.703 -5.711 1 96.81 103 LEU A CA 1
ATOM 829 C C . LEU A 1 103 ? 10.734 -12.719 -5.781 1 96.81 103 LEU A C 1
ATOM 831 O O . LEU A 1 103 ? 9.625 -12.453 -5.309 1 96.81 103 LEU A O 1
ATOM 835 N N . LYS A 1 104 ? 10.977 -13.844 -6.34 1 96.81 104 LYS A N 1
ATOM 836 C CA . LYS A 1 104 ? 9.969 -14.891 -6.426 1 96.81 104 LYS A CA 1
ATOM 837 C C . LYS A 1 104 ? 9.469 -15.289 -5.039 1 96.81 104 LYS A C 1
ATOM 839 O O . LYS A 1 104 ? 8.266 -15.453 -4.832 1 96.81 104 LYS A O 1
ATOM 844 N N . LYS A 1 105 ? 10.422 -15.492 -4.137 1 96.44 105 LYS A N 1
ATOM 845 C CA . LYS A 1 105 ? 10.039 -15.883 -2.783 1 96.44 105 LYS A CA 1
ATOM 846 C C . LYS A 1 105 ? 9.141 -14.82 -2.146 1 96.44 105 LYS A C 1
ATOM 848 O O . LYS A 1 105 ? 8.148 -15.156 -1.491 1 96.44 105 LYS A O 1
ATOM 853 N N . ALA A 1 106 ? 9.516 -13.555 -2.336 1 97 106 ALA A N 1
ATOM 854 C CA . ALA A 1 106 ? 8.688 -12.469 -1.818 1 97 106 ALA A CA 1
ATOM 855 C C . ALA A 1 106 ? 7.281 -12.523 -2.412 1 97 106 ALA A C 1
ATOM 857 O O . ALA A 1 106 ? 6.293 -12.336 -1.701 1 97 106 ALA A O 1
ATOM 858 N N . CYS A 1 107 ? 7.219 -12.789 -3.695 1 97.38 107 CYS A N 1
ATOM 859 C CA . CYS A 1 107 ? 5.93 -12.867 -4.375 1 97.38 107 CYS A CA 1
ATOM 860 C C . CYS A 1 107 ? 5.141 -14.078 -3.902 1 97.38 107 CYS A C 1
ATOM 862 O O . CYS A 1 107 ? 3.934 -13.992 -3.67 1 97.38 107 CYS A O 1
ATOM 864 N N . ASP A 1 108 ? 5.852 -15.211 -3.723 1 96.44 108 ASP A N 1
ATOM 865 C CA . ASP A 1 108 ? 5.191 -16.406 -3.205 1 96.44 108 ASP A CA 1
ATOM 866 C C . ASP A 1 108 ? 4.582 -16.141 -1.828 1 96.44 108 ASP A C 1
ATOM 868 O O . ASP A 1 108 ? 3.432 -16.5 -1.575 1 96.44 108 ASP A O 1
ATOM 872 N N . ASP A 1 109 ? 5.367 -15.547 -0.995 1 96.19 109 ASP A N 1
ATOM 873 C CA . ASP A 1 109 ? 4.906 -15.242 0.356 1 96.19 109 ASP A CA 1
ATOM 874 C C . ASP A 1 109 ? 3.723 -14.281 0.326 1 96.19 109 ASP A C 1
ATOM 876 O O . ASP A 1 109 ? 2.814 -14.375 1.155 1 96.19 109 ASP A O 1
ATOM 880 N N . ALA A 1 110 ? 3.764 -13.359 -0.593 1 97.12 110 ALA A N 1
ATOM 881 C CA . ALA A 1 110 ? 2.672 -12.398 -0.722 1 97.12 110 ALA A CA 1
ATOM 882 C C . ALA A 1 110 ? 1.368 -13.102 -1.102 1 97.12 110 ALA A C 1
ATOM 884 O O . ALA A 1 110 ? 0.31 -12.789 -0.548 1 97.12 110 ALA A O 1
ATOM 885 N N . ILE A 1 111 ? 1.47 -13.969 -2.006 1 95.88 111 ILE A N 1
ATOM 886 C CA . ILE A 1 111 ? 0.272 -14.68 -2.443 1 95.88 111 ILE A CA 1
ATOM 887 C C . ILE A 1 111 ? -0.271 -15.531 -1.296 1 95.88 111 ILE A C 1
ATOM 889 O O . ILE A 1 111 ? -1.485 -15.602 -1.093 1 95.88 111 ILE A O 1
ATOM 893 N N . ALA A 1 112 ? 0.596 -16.156 -0.535 1 93.56 112 ALA A N 1
ATOM 894 C CA . ALA A 1 112 ? 0.151 -16.891 0.646 1 93.56 112 ALA A CA 1
ATOM 895 C C . ALA A 1 112 ? -0.579 -15.969 1.622 1 93.56 112 ALA A C 1
ATOM 897 O O . ALA A 1 112 ? -1.611 -16.344 2.184 1 93.56 112 ALA A O 1
ATOM 898 N N . ASP A 1 113 ? -0.051 -14.828 1.79 1 94.69 113 ASP A N 1
ATOM 899 C CA . ASP A 1 113 ? -0.669 -13.828 2.656 1 94.69 113 ASP A CA 1
ATOM 900 C C . ASP A 1 113 ? -2.037 -13.406 2.121 1 94.69 113 ASP A C 1
ATOM 902 O O . ASP A 1 113 ? -2.99 -13.258 2.887 1 94.69 113 ASP A O 1
ATOM 906 N N . TRP A 1 114 ? -2.08 -13.188 0.854 1 94.31 114 TRP A N 1
ATOM 907 C CA . TRP A 1 114 ? -3.324 -12.805 0.191 1 94.31 114 TRP A CA 1
ATOM 908 C C . TRP A 1 114 ? -4.41 -13.852 0.429 1 94.31 114 TRP A C 1
ATOM 910 O O . TRP A 1 114 ? -5.543 -13.516 0.774 1 94.31 114 TRP A O 1
ATOM 920 N N . LEU A 1 115 ? -4.07 -15.039 0.296 1 91.12 115 LEU A N 1
ATOM 921 C CA . LEU A 1 115 ? -5.012 -16.141 0.489 1 91.12 115 LEU A CA 1
ATOM 922 C C . LEU A 1 115 ? -5.496 -16.188 1.935 1 91.12 115 LEU A C 1
ATOM 924 O O . LEU A 1 115 ? -6.68 -16.422 2.189 1 91.12 115 LEU A O 1
ATOM 928 N N . THR A 1 116 ? -4.574 -16.016 2.797 1 92.12 116 THR A N 1
ATOM 929 C CA . THR A 1 116 ? -4.926 -16 4.211 1 92.12 116 THR A CA 1
ATOM 930 C C . THR A 1 116 ? -5.922 -14.875 4.504 1 92.12 116 THR A C 1
ATOM 932 O O . THR A 1 116 ? -6.895 -15.078 5.234 1 92.12 116 THR A O 1
ATOM 935 N N . ARG A 1 117 ? -5.637 -13.789 3.961 1 92.06 117 ARG A N 1
ATOM 936 C CA . ARG A 1 117 ? -6.523 -12.641 4.121 1 92.06 117 ARG A CA 1
ATOM 937 C C . ARG A 1 117 ? -7.914 -12.945 3.568 1 92.06 117 ARG A C 1
ATOM 939 O O . ARG A 1 117 ? -8.922 -12.641 4.207 1 92.06 117 ARG A O 1
ATOM 946 N N . ARG A 1 118 ? -7.934 -13.461 2.434 1 88 118 ARG A N 1
ATOM 947 C CA . ARG A 1 118 ? -9.211 -13.781 1.802 1 88 118 ARG A CA 1
ATOM 948 C C . ARG A 1 118 ? -10 -14.773 2.646 1 88 118 ARG A C 1
ATOM 950 O O . ARG A 1 118 ? -11.211 -14.617 2.82 1 88 118 ARG A O 1
ATOM 957 N N . ASP A 1 119 ? -9.336 -15.797 3.104 1 87.31 119 ASP A N 1
ATOM 958 C CA . ASP A 1 119 ? -9.984 -16.781 3.965 1 87.31 119 ASP A CA 1
ATOM 959 C C . ASP A 1 119 ? -10.562 -16.125 5.211 1 87.31 119 ASP A C 1
ATOM 961 O O . ASP A 1 119 ? -11.664 -16.469 5.648 1 87.31 119 ASP A O 1
ATOM 965 N N . PHE A 1 120 ? -9.867 -15.227 5.711 1 88 120 PHE A N 1
ATOM 966 C CA . PHE A 1 120 ? -10.289 -14.5 6.902 1 88 120 PHE A CA 1
ATOM 967 C C . PHE A 1 120 ? -11.531 -13.664 6.617 1 88 120 PHE A C 1
ATOM 969 O O . PHE A 1 120 ? -12.477 -13.664 7.402 1 88 120 PHE A O 1
ATOM 976 N N . LEU A 1 121 ? -11.5 -12.922 5.578 1 83.56 121 LEU A N 1
ATOM 977 C CA . LEU A 1 121 ? -12.617 -12.047 5.211 1 83.56 121 LEU A CA 1
ATOM 978 C C . LEU A 1 121 ? -13.867 -12.867 4.91 1 83.56 121 LEU A C 1
ATOM 980 O O . LEU A 1 121 ? -14.984 -12.43 5.215 1 83.56 121 LEU A O 1
ATOM 984 N N . ASP A 1 122 ? -13.664 -14.031 4.379 1 82.19 122 ASP A N 1
ATOM 985 C CA . ASP A 1 122 ? -14.789 -14.898 4.043 1 82.19 122 ASP A CA 1
ATOM 986 C C . ASP A 1 122 ? -15.375 -15.547 5.293 1 82.19 122 ASP A C 1
ATOM 988 O O . ASP A 1 122 ? -16.531 -15.961 5.297 1 82.19 122 ASP A O 1
ATOM 992 N N . SER A 1 123 ? -14.516 -15.734 6.254 1 80.25 123 SER A N 1
ATOM 993 C CA . SER A 1 123 ? -14.953 -16.391 7.473 1 80.25 123 SER A CA 1
ATOM 994 C C . SER A 1 123 ? -15.688 -15.43 8.398 1 80.25 123 SER A C 1
ATOM 996 O O . SER A 1 123 ? -16.406 -15.859 9.297 1 80.25 123 SER A O 1
ATOM 998 N N . GLU A 1 124 ? -15.422 -14.133 8.375 1 70.94 124 GLU A N 1
ATOM 999 C CA . GLU A 1 124 ? -16.125 -13.18 9.219 1 70.94 124 GLU A CA 1
ATOM 1000 C C . GLU A 1 124 ? -17.625 -13.172 8.914 1 70.94 124 GLU A C 1
ATOM 1002 O O . GLU A 1 124 ? -18.031 -13.172 7.746 1 70.94 124 GLU A O 1
ATOM 1007 N N . PRO A 1 125 ? -18.406 -13.609 9.992 1 63.06 125 PRO A N 1
ATOM 1008 C CA . PRO A 1 125 ? -19.844 -13.672 9.766 1 63.06 125 PRO A CA 1
ATOM 1009 C C . PRO A 1 125 ? -20.406 -12.391 9.133 1 63.06 125 PRO A C 1
ATOM 1011 O O . PRO A 1 125 ? -19.859 -11.305 9.352 1 63.06 125 PRO A O 1
ATOM 1014 N N . GLU A 1 126 ? -21 -12.523 7.984 1 55.91 126 GLU A N 1
ATOM 1015 C CA . GLU A 1 126 ? -21.75 -11.391 7.461 1 55.91 126 GLU A CA 1
ATOM 1016 C C . GLU A 1 126 ? -22.594 -10.734 8.547 1 55.91 126 GLU A C 1
ATOM 1018 O O . GLU A 1 126 ? -23.172 -11.422 9.391 1 55.91 126 GLU A O 1
ATOM 1023 N N . ASP A 1 127 ? -22.203 -9.703 9.133 1 48.88 127 ASP A N 1
ATOM 1024 C CA . ASP A 1 127 ? -23.203 -9.094 10.008 1 48.88 127 ASP A CA 1
ATOM 1025 C C . ASP A 1 127 ? -24.609 -9.336 9.492 1 48.88 127 ASP A C 1
ATOM 1027 O O . ASP A 1 127 ? -24.953 -8.914 8.383 1 48.88 127 ASP A O 1
ATOM 1031 N N . ASP A 1 128 ? -25.359 -10.383 9.883 1 40.09 128 ASP A N 1
ATOM 1032 C CA . ASP A 1 128 ? -26.812 -10.461 9.836 1 40.09 128 ASP A CA 1
ATOM 1033 C C . ASP A 1 128 ? -27.453 -9.164 10.344 1 40.09 128 ASP A C 1
ATOM 1035 O O . ASP A 1 128 ? -27.266 -8.789 11.5 1 40.09 128 ASP A O 1
ATOM 1039 N N . GLU A 1 129 ? -27.625 -8.109 9.641 1 37 129 GLU A N 1
ATOM 1040 C CA . GLU A 1 129 ? -28.734 -7.25 10.031 1 37 129 GLU A CA 1
ATOM 1041 C C . GLU A 1 129 ? -29.953 -8.07 10.484 1 37 129 GLU A C 1
ATOM 1043 O O . GLU A 1 129 ? -30.578 -8.742 9.664 1 37 129 GLU A O 1
ATOM 1048 N N . GLU A 1 130 ? -29.922 -8.75 11.625 1 30.25 130 GLU A N 1
ATOM 1049 C CA . GLU A 1 130 ? -31.25 -8.797 12.227 1 30.25 130 GLU A CA 1
ATOM 1050 C C . GLU A 1 130 ? -31.766 -7.395 12.539 1 30.25 130 GLU A C 1
ATOM 1052 O O . GLU A 1 130 ? -31 -6.527 12.977 1 30.25 130 GLU A O 1
ATOM 1057 N N . MET B 1 1 ? -1.892 -14.273 -22.016 1 53.72 1 MET B N 1
ATOM 1058 C CA . MET B 1 1 ? -0.714 -13.484 -22.359 1 53.72 1 MET B CA 1
ATOM 1059 C C . MET B 1 1 ? -1.115 -12.102 -22.859 1 53.72 1 MET B C 1
ATOM 1061 O O . MET B 1 1 ? -0.515 -11.102 -22.469 1 53.72 1 MET B O 1
ATOM 1065 N N . ASP B 1 2 ? -2.193 -12.07 -23.625 1 63.06 2 ASP B N 1
ATOM 1066 C CA . ASP B 1 2 ? -2.637 -10.805 -24.203 1 63.06 2 ASP B CA 1
ATOM 1067 C C . ASP B 1 2 ? -3.141 -9.852 -23.125 1 63.06 2 ASP B C 1
ATOM 1069 O O . ASP B 1 2 ? -2.836 -8.656 -23.141 1 63.06 2 ASP B O 1
ATOM 1073 N N . GLU B 1 3 ? -3.75 -10.539 -22.109 1 68.06 3 GLU B N 1
ATOM 1074 C CA . GLU B 1 3 ? -4.312 -9.695 -21.047 1 68.06 3 GLU B CA 1
ATOM 1075 C C . GLU B 1 3 ? -3.215 -9.07 -20.203 1 68.06 3 GLU B C 1
ATOM 1077 O O . GLU B 1 3 ? -3.299 -7.895 -19.828 1 68.06 3 GLU B O 1
ATOM 1082 N N . ILE B 1 4 ? -2.178 -9.727 -20.078 1 70.5 4 ILE B N 1
ATOM 1083 C CA . ILE B 1 4 ? -1.054 -9.266 -19.266 1 70.5 4 ILE B CA 1
ATOM 1084 C C . ILE B 1 4 ? -0.333 -8.125 -19.969 1 70.5 4 ILE B C 1
ATOM 1086 O O . ILE B 1 4 ? 0.058 -7.141 -19.344 1 70.5 4 ILE B O 1
ATOM 1090 N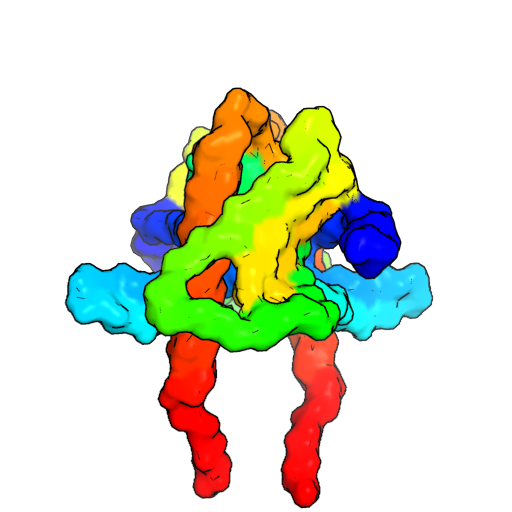 N . ASP B 1 5 ? -0.235 -8.25 -21.281 1 71.94 5 ASP B N 1
ATOM 1091 C CA . ASP B 1 5 ? 0.456 -7.215 -22.047 1 71.94 5 ASP B CA 1
ATOM 1092 C C . ASP B 1 5 ? -0.308 -5.895 -22 1 71.94 5 ASP B C 1
ATOM 1094 O O . ASP B 1 5 ? 0.298 -4.824 -21.906 1 71.94 5 ASP B O 1
ATOM 1098 N N . GLU B 1 6 ? -1.601 -6.027 -22.031 1 74.38 6 GLU B N 1
ATOM 1099 C CA . GLU B 1 6 ? -2.424 -4.82 -22 1 74.38 6 GLU B CA 1
ATOM 1100 C C . GLU B 1 6 ? -2.355 -4.137 -20.641 1 74.38 6 GLU B C 1
ATOM 1102 O O . GLU B 1 6 ? -2.375 -2.906 -20.562 1 74.38 6 GLU B O 1
ATOM 1107 N N . LEU B 1 7 ? -2.166 -4.883 -19.688 1 79.31 7 LEU B N 1
ATOM 1108 C CA . LEU B 1 7 ? -2.176 -4.348 -18.328 1 79.31 7 LEU B CA 1
ATOM 1109 C C . LEU B 1 7 ? -0.812 -3.766 -17.953 1 79.31 7 LEU B C 1
ATOM 1111 O O . LEU B 1 7 ? -0.707 -2.943 -17.047 1 79.31 7 LEU B O 1
ATOM 1115 N N . SER B 1 8 ? 0.183 -4.137 -18.766 1 78.44 8 SER B N 1
ATOM 1116 C CA . SER B 1 8 ? 1.553 -3.758 -18.438 1 78.44 8 SER B CA 1
ATOM 1117 C C . SER B 1 8 ? 1.766 -2.256 -18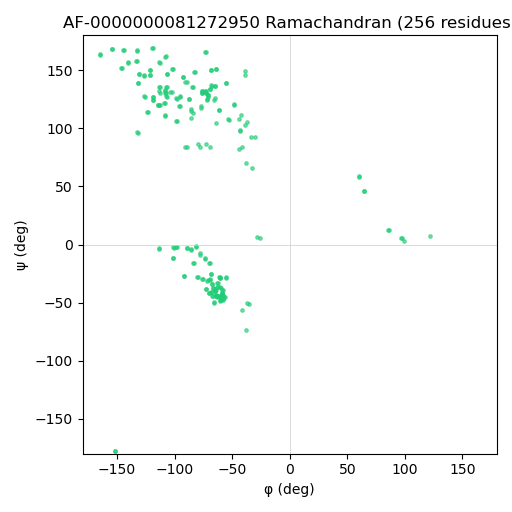.594 1 78.44 8 SER B C 1
ATOM 1119 O O . SER B 1 8 ? 2.682 -1.688 -17.984 1 78.44 8 SER B O 1
ATOM 1121 N N . ASP B 1 9 ? 0.925 -1.552 -19.25 1 82.25 9 ASP B N 1
ATOM 1122 C CA . ASP B 1 9 ? 1.133 -0.133 -19.531 1 82.25 9 ASP B CA 1
ATOM 1123 C C . ASP B 1 9 ? 0.365 0.736 -18.531 1 82.25 9 ASP B C 1
ATOM 1125 O O . ASP B 1 9 ? 0.49 1.963 -18.547 1 82.25 9 ASP B O 1
ATOM 1129 N N . LEU B 1 10 ? -0.324 0.149 -17.688 1 86.75 10 LEU B N 1
ATOM 1130 C CA . LEU B 1 10 ? -1.083 0.939 -16.719 1 86.75 10 LEU B CA 1
ATOM 1131 C C . LEU B 1 10 ? -0.158 1.564 -15.688 1 86.75 10 LEU B C 1
ATOM 1133 O O . LEU B 1 10 ? 0.713 0.886 -15.133 1 86.75 10 LEU B O 1
ATOM 1137 N N . PRO B 1 11 ? -0.351 2.826 -15.516 1 88.56 11 PRO B N 1
ATOM 1138 C CA . PRO B 1 11 ? 0.511 3.48 -14.523 1 88.56 11 PRO B CA 1
ATOM 1139 C C . PRO B 1 11 ? 0.219 3.031 -13.094 1 88.56 11 PRO B C 1
ATOM 1141 O O . PRO B 1 11 ? -0.915 2.66 -12.781 1 88.56 11 PRO B O 1
ATOM 1144 N N . THR B 1 12 ? 1.229 3.047 -12.273 1 92.12 12 THR B N 1
ATOM 1145 C CA . THR B 1 12 ? 1.044 2.828 -10.844 1 92.12 12 THR B CA 1
ATOM 1146 C C . THR B 1 12 ? 0.467 4.074 -10.172 1 92.12 12 THR B C 1
ATOM 1148 O O . THR B 1 12 ? 0.949 5.184 -10.398 1 92.12 12 THR B O 1
ATOM 1151 N N . PRO B 1 13 ? -0.53 3.941 -9.391 1 95.5 13 PRO B N 1
ATOM 1152 C CA . PRO B 1 13 ? -1.063 5.113 -8.695 1 95.5 13 PRO B CA 1
ATOM 1153 C C . PRO B 1 13 ? -0.061 5.727 -7.723 1 95.5 13 PRO B C 1
ATOM 1155 O O . PRO B 1 13 ? 0.765 5.012 -7.148 1 95.5 13 PRO B O 1
ATOM 1158 N N . ARG B 1 14 ? -0.234 7 -7.574 1 96.75 14 ARG B N 1
ATOM 1159 C CA . ARG B 1 14 ? 0.668 7.73 -6.688 1 96.75 14 ARG B CA 1
ATOM 1160 C C . ARG B 1 14 ? 0.419 7.367 -5.23 1 96.75 14 ARG B C 1
ATOM 1162 O O . ARG B 1 14 ? 1.361 7.262 -4.441 1 96.75 14 ARG B O 1
ATOM 1169 N N . PHE B 1 15 ? -0.836 7.266 -4.879 1 98.19 15 PHE B N 1
ATOM 1170 C CA . PHE B 1 15 ? -1.225 6.949 -3.51 1 98.19 15 PHE B CA 1
ATOM 1171 C C . PHE B 1 15 ? -2.002 5.637 -3.455 1 98.19 15 PHE B C 1
ATOM 1173 O O . PHE B 1 15 ? -2.986 5.465 -4.176 1 98.19 15 PHE B O 1
ATOM 1180 N N . ILE B 1 16 ? -1.548 4.742 -2.611 1 98 16 ILE B N 1
ATOM 1181 C CA . ILE B 1 16 ? -2.234 3.484 -2.338 1 98 16 ILE B CA 1
ATOM 1182 C C . ILE B 1 16 ? -2.617 3.414 -0.862 1 98 16 ILE B C 1
ATOM 1184 O O . ILE B 1 16 ? -1.771 3.607 0.014 1 98 16 ILE B O 1
ATOM 1188 N N . TRP B 1 17 ? -3.871 3.205 -0.667 1 97.69 17 TRP B N 1
ATOM 1189 C CA . TRP B 1 17 ? -4.402 3.094 0.688 1 97.69 17 TRP B CA 1
ATOM 1190 C C . TRP B 1 17 ? -4.816 1.659 0.995 1 97.69 17 TRP B C 1
ATOM 1192 O O . TRP B 1 17 ? -5.605 1.062 0.258 1 97.69 17 TRP B O 1
ATOM 1202 N N . GLY B 1 18 ? -4.176 1.127 2.088 1 97.06 18 GLY B N 1
ATOM 1203 C CA . GLY B 1 18 ? -4.41 -0.297 2.266 1 97.06 18 GLY B CA 1
ATOM 1204 C C . GLY B 1 18 ? -4.324 -0.741 3.713 1 97.06 18 GLY B C 1
ATOM 1205 O O . GLY B 1 18 ? -4.195 0.089 4.617 1 97.06 18 GLY B O 1
ATOM 1206 N N . PHE B 1 19 ? -4.477 -2.018 3.896 1 96.44 19 PHE B N 1
ATOM 1207 C CA . PHE B 1 19 ? -4.473 -2.68 5.195 1 96.44 19 PHE B CA 1
ATOM 1208 C C . PHE B 1 19 ? -3.572 -3.91 5.172 1 96.44 19 PHE B C 1
ATOM 1210 O O . PHE B 1 19 ? -3.135 -4.344 4.105 1 96.44 19 PHE B O 1
ATOM 1217 N N . ALA B 1 20 ? -3.32 -4.375 6.355 1 96.5 20 ALA B N 1
ATOM 1218 C CA . ALA B 1 20 ? -2.521 -5.586 6.52 1 96.5 20 ALA B CA 1
ATOM 1219 C C . ALA B 1 20 ? -3.182 -6.555 7.496 1 96.5 20 ALA B C 1
ATOM 1221 O O . ALA B 1 20 ? -4.102 -6.176 8.227 1 96.5 20 ALA B O 1
ATOM 1222 N N . ILE B 1 21 ? -2.801 -7.73 7.336 1 92.69 21 ILE B N 1
ATOM 1223 C CA . ILE B 1 21 ? -3.246 -8.688 8.344 1 92.69 21 ILE B CA 1
ATOM 1224 C C . ILE B 1 21 ? -2.109 -8.977 9.32 1 92.69 21 ILE B C 1
ATOM 1226 O O . ILE B 1 21 ? -0.936 -8.797 8.984 1 92.69 21 ILE B O 1
ATOM 1230 N N . ALA B 1 22 ? -2.535 -9.281 10.445 1 87.56 22 ALA B N 1
ATOM 1231 C CA . ALA B 1 22 ? -1.62 -9.758 11.477 1 87.56 22 ALA B CA 1
ATOM 1232 C C . ALA B 1 22 ? -1.9 -11.211 11.828 1 87.56 22 ALA B C 1
ATOM 1234 O O . ALA B 1 22 ? -3.059 -11.625 11.906 1 87.56 22 ALA B O 1
ATOM 1235 N N . VAL B 1 23 ? -0.845 -11.938 11.859 1 82.56 23 VAL B N 1
ATOM 1236 C CA . VAL B 1 23 ? -0.97 -13.328 12.273 1 82.56 23 VAL B CA 1
ATOM 1237 C C . VAL B 1 23 ? -0.238 -13.547 13.594 1 82.56 23 VAL B C 1
ATOM 1239 O O . VAL B 1 23 ? 0.966 -13.297 13.695 1 82.56 23 VAL B O 1
AT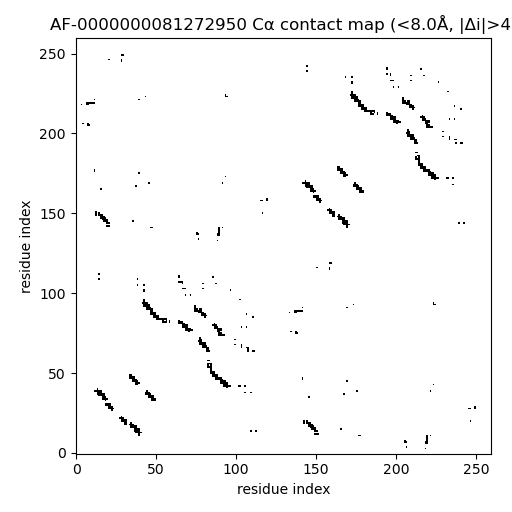OM 1242 N N . THR B 1 24 ? -0.955 -13.961 14.594 1 84.5 24 THR B N 1
ATOM 1243 C CA . THR B 1 24 ? -0.349 -14.242 15.891 1 84.5 24 THR B CA 1
ATOM 1244 C C . THR B 1 24 ? 0.47 -15.523 15.844 1 84.5 24 THR B C 1
ATOM 1246 O O . THR B 1 24 ? 0.319 -16.328 14.922 1 84.5 24 THR B O 1
ATOM 1249 N N . PRO B 1 25 ? 1.277 -15.703 16.859 1 84.69 25 PRO B N 1
ATOM 1250 C CA . PRO B 1 25 ? 2.029 -16.953 16.922 1 84.69 25 PRO B CA 1
ATOM 1251 C C . PRO B 1 25 ? 1.122 -18.188 17 1 84.69 25 PRO B C 1
ATOM 1253 O O . PRO B 1 25 ? 1.512 -19.266 16.562 1 84.69 25 PRO B O 1
ATOM 1256 N N . SER B 1 26 ? -0.072 -18.125 17.531 1 89.31 26 SER B N 1
ATOM 1257 C CA . SER B 1 26 ? -1.025 -19.219 17.641 1 89.31 26 SER B CA 1
ATOM 1258 C C . SER B 1 26 ? -1.721 -19.484 16.312 1 89.31 26 SER B C 1
ATOM 1260 O O . SER B 1 26 ? -2.49 -20.438 16.172 1 89.31 26 SER B O 1
ATOM 1262 N N . GLY B 1 27 ? -1.501 -18.578 15.32 1 82.94 27 GLY B N 1
ATOM 1263 C CA . GLY B 1 27 ? -2.084 -18.766 14 1 82.94 27 GLY B CA 1
ATOM 1264 C C . GLY B 1 27 ? -3.365 -17.984 13.797 1 82.94 27 GLY B C 1
ATOM 1265 O O . GLY B 1 27 ? -4.008 -18.094 12.75 1 82.94 27 GLY B O 1
ATOM 1266 N N . GLU B 1 28 ? -3.682 -17.156 14.82 1 88.12 28 GLU B N 1
ATOM 1267 C CA . GLU B 1 28 ? -4.883 -16.344 14.695 1 88.12 28 GLU B CA 1
ATOM 1268 C C . GLU B 1 28 ? -4.656 -15.164 13.758 1 88.12 28 GLU B C 1
ATOM 1270 O O . GLU B 1 28 ? -3.658 -14.445 13.875 1 88.12 28 GLU B O 1
ATOM 1275 N N . VAL B 1 29 ? -5.617 -15.078 12.852 1 89.69 29 VAL B N 1
ATOM 1276 C CA . VAL B 1 29 ? -5.508 -14.031 11.836 1 89.69 29 VAL B CA 1
ATOM 1277 C C . VAL B 1 29 ? -6.441 -12.875 12.188 1 89.69 29 VAL B C 1
ATOM 1279 O O . VAL B 1 29 ? -7.586 -13.094 12.586 1 89.69 29 VAL B O 1
ATOM 1282 N N . SER B 1 30 ? -5.887 -11.633 12.148 1 90.19 30 SER B N 1
ATOM 1283 C CA . SER B 1 30 ? -6.707 -10.438 12.32 1 90.19 30 SER B CA 1
ATOM 1284 C C . SER B 1 30 ? -6.27 -9.328 11.375 1 90.19 30 SER B C 1
ATOM 1286 O O . SER B 1 30 ? -5.148 -9.352 10.859 1 90.19 30 SER B O 1
ATOM 1288 N N . HIS B 1 31 ? -7.199 -8.43 11.117 1 88.38 31 HIS B N 1
ATOM 1289 C CA . HIS B 1 31 ? -6.816 -7.219 10.391 1 88.38 31 HIS B CA 1
ATOM 1290 C C . HIS B 1 31 ? -6.016 -6.277 11.281 1 88.38 31 HIS B C 1
ATOM 1292 O O . HIS B 1 31 ? -6.359 -6.078 12.453 1 88.38 31 HIS B O 1
ATOM 1298 N N . ASP B 1 32 ? -4.941 -5.832 10.734 1 89.88 32 ASP B N 1
ATOM 1299 C CA . ASP B 1 32 ? -4.301 -4.719 11.43 1 89.88 32 ASP B CA 1
ATOM 1300 C C . ASP B 1 32 ? -5.277 -3.561 11.617 1 89.88 32 ASP B C 1
ATOM 1302 O O . ASP B 1 32 ? -6.07 -3.252 10.727 1 89.88 32 ASP B O 1
ATOM 1306 N N . GLU B 1 33 ? -5.25 -2.971 12.711 1 88.12 33 GLU B N 1
ATOM 1307 C CA . GLU B 1 33 ? -6.246 -1.962 13.055 1 88.12 33 GLU B CA 1
ATOM 1308 C C . GLU B 1 33 ? -6.004 -0.662 12.297 1 88.12 33 GLU B C 1
ATOM 1310 O O . GLU B 1 33 ? -6.891 0.194 12.219 1 88.12 33 GLU B O 1
ATOM 1315 N N . PHE B 1 34 ? -4.859 -0.564 11.68 1 92.25 34 PHE B N 1
ATOM 1316 C CA . PHE B 1 34 ? -4.516 0.705 11.047 1 92.25 34 PHE B CA 1
ATOM 1317 C C . PHE B 1 34 ? -4.621 0.604 9.531 1 92.25 34 PHE B C 1
ATOM 1319 O O . PHE B 1 34 ? -4.391 -0.462 8.953 1 92.25 34 PHE B O 1
ATOM 1326 N N . GLU B 1 35 ? -5.004 1.692 8.969 1 95.88 35 GLU B N 1
ATOM 1327 C CA . GLU B 1 35 ? -4.836 1.886 7.531 1 95.88 35 GLU B CA 1
ATOM 1328 C C . GLU B 1 35 ? -3.424 2.359 7.199 1 95.88 35 GLU B C 1
ATOM 1330 O O . GLU B 1 35 ? -2.785 3.043 8 1 95.88 35 GLU B O 1
ATOM 1335 N N . TYR B 1 36 ? -2.951 1.964 6.023 1 97.5 36 TYR B N 1
ATOM 1336 C CA . TYR B 1 36 ? -1.61 2.342 5.59 1 97.5 36 TYR B CA 1
ATOM 1337 C C . TYR B 1 36 ? -1.657 3.109 4.277 1 97.5 36 TYR B C 1
ATOM 1339 O O . TYR B 1 36 ? -2.484 2.816 3.408 1 97.5 36 TYR B O 1
ATOM 1347 N N . LEU B 1 37 ? -0.752 4.047 4.156 1 98.31 37 LEU B N 1
ATOM 1348 C CA . LEU B 1 37 ? -0.513 4.777 2.918 1 98.31 37 LEU B CA 1
ATOM 1349 C C . LEU B 1 37 ? 0.811 4.363 2.287 1 98.31 37 LEU B C 1
ATOM 1351 O O . LEU B 1 37 ? 1.831 4.273 2.975 1 98.31 37 LEU B O 1
ATOM 1355 N N . THR B 1 38 ? 0.812 4.078 1.004 1 98.5 38 THR B N 1
ATOM 1356 C CA . THR B 1 38 ? 2.035 3.965 0.218 1 98.5 38 THR B CA 1
ATOM 1357 C C . THR B 1 38 ? 2.105 5.062 -0.838 1 98.5 38 THR B C 1
ATOM 1359 O O . THR B 1 38 ? 1.189 5.211 -1.65 1 98.5 38 THR B O 1
ATOM 1362 N N . HIS B 1 39 ? 3.141 5.859 -0.745 1 98.5 39 HIS B N 1
ATOM 1363 C CA . HIS B 1 39 ? 3.455 6.852 -1.766 1 98.5 39 HIS B CA 1
ATOM 1364 C C . HIS B 1 39 ? 4.48 6.316 -2.76 1 98.5 39 HIS B C 1
ATOM 1366 O O . HIS B 1 39 ? 5.629 6.062 -2.395 1 98.5 39 HIS B O 1
ATOM 1372 N N . THR B 1 40 ? 4.121 6.23 -4.07 1 97.69 40 THR B N 1
ATOM 1373 C CA . THR B 1 40 ? 4.91 5.441 -5.008 1 97.69 40 THR B CA 1
ATOM 1374 C C . THR B 1 40 ? 5.809 6.34 -5.852 1 97.69 40 THR B C 1
ATOM 1376 O O . THR B 1 40 ? 6.57 5.859 -6.691 1 97.69 40 THR B O 1
ATOM 1379 N N . ARG B 1 41 ? 5.703 7.633 -5.641 1 96.25 41 ARG B N 1
ATOM 1380 C CA . ARG B 1 41 ? 6.582 8.594 -6.301 1 96.25 41 ARG B CA 1
ATOM 1381 C C . ARG B 1 41 ? 7.582 9.188 -5.316 1 96.25 41 ARG B C 1
ATOM 1383 O O . ARG B 1 41 ? 7.352 9.18 -4.105 1 96.25 41 ARG B O 1
ATOM 1390 N N . ALA B 1 42 ? 8.648 9.75 -5.859 1 95.19 42 ALA B N 1
ATOM 1391 C CA . ALA B 1 42 ? 9.664 10.32 -4.98 1 95.19 42 ALA B CA 1
ATOM 1392 C C . ALA B 1 42 ? 9.109 11.508 -4.195 1 95.19 42 ALA B C 1
ATOM 1394 O O . ALA B 1 42 ? 8.453 12.383 -4.766 1 95.19 42 ALA B O 1
ATOM 1395 N N . PRO B 1 43 ? 9.43 11.531 -2.926 1 96.62 43 PRO B N 1
ATOM 1396 C CA . PRO B 1 43 ? 10.039 10.492 -2.088 1 96.62 43 PRO B CA 1
ATOM 1397 C C . PRO B 1 43 ? 9.086 9.336 -1.802 1 96.62 43 PRO B C 1
ATOM 1399 O O . PRO B 1 43 ? 7.945 9.555 -1.397 1 96.62 43 PRO B O 1
ATOM 1402 N N . ARG B 1 44 ? 9.523 8.18 -2.043 1 97.5 44 ARG B N 1
ATOM 1403 C CA . ARG B 1 44 ? 8.711 6.98 -1.859 1 97.5 44 ARG B CA 1
ATOM 1404 C C . ARG B 1 44 ? 8.758 6.504 -0.412 1 97.5 44 ARG B C 1
ATOM 1406 O O . ARG B 1 44 ? 9.82 6.508 0.214 1 97.5 44 ARG B O 1
ATOM 1413 N N . PHE B 1 45 ? 7.59 6.16 0.106 1 97.38 45 PHE B N 1
ATOM 1414 C CA . PHE B 1 45 ? 7.508 5.719 1.493 1 97.38 45 PHE B CA 1
ATOM 1415 C C . PHE B 1 45 ? 6.176 5.027 1.766 1 97.38 45 PHE B C 1
ATOM 1417 O O . PHE B 1 45 ? 5.262 5.082 0.94 1 97.38 45 PHE B O 1
ATOM 1424 N N . THR B 1 46 ? 6.078 4.312 2.814 1 97.62 46 THR B N 1
ATOM 1425 C CA . THR B 1 46 ? 4.836 3.861 3.426 1 97.62 46 THR B CA 1
ATOM 1426 C C . THR B 1 46 ? 4.734 4.352 4.867 1 97.62 46 THR B C 1
ATOM 1428 O O . THR B 1 46 ? 5.75 4.551 5.535 1 97.62 46 THR B O 1
ATOM 1431 N N . CYS B 1 47 ? 3.543 4.559 5.293 1 96.88 47 CYS B N 1
ATOM 1432 C CA . CYS B 1 47 ? 3.326 4.988 6.668 1 96.88 47 CYS B CA 1
ATOM 1433 C C . CYS B 1 47 ? 1.939 4.586 7.152 1 96.88 47 CYS B C 1
ATOM 1435 O O . CYS B 1 47 ? 1.12 4.102 6.371 1 96.88 47 CYS B O 1
ATOM 1437 N N . ARG B 1 48 ? 1.726 4.711 8.445 1 95.88 48 ARG B N 1
ATOM 1438 C CA . ARG B 1 48 ? 0.441 4.438 9.078 1 95.88 48 ARG B CA 1
ATOM 1439 C C . ARG B 1 48 ? -0.42 5.699 9.133 1 95.88 48 ARG B C 1
ATOM 1441 O O . ARG B 1 48 ? 0.086 6.793 9.391 1 95.88 48 ARG B O 1
ATOM 1448 N N . VAL B 1 49 ? -1.668 5.539 8.883 1 94.81 49 VAL B N 1
ATOM 1449 C CA . VAL B 1 49 ? -2.641 6.617 9.031 1 94.81 49 VAL B CA 1
ATOM 1450 C C . VAL B 1 49 ? -3.357 6.488 10.375 1 94.81 49 VAL B C 1
ATOM 1452 O O . VAL B 1 49 ? -3.93 5.441 10.68 1 94.81 49 VAL B O 1
ATOM 1455 N N . VAL B 1 50 ? -3.311 7.531 11.117 1 91.44 50 VAL B N 1
ATOM 1456 C CA . VAL B 1 50 ? -3.924 7.516 12.438 1 91.44 50 VAL B CA 1
ATOM 1457 C C . VAL B 1 50 ? -4.898 8.68 12.57 1 91.44 50 VAL B C 1
ATOM 1459 O O . VAL B 1 50 ? -4.574 9.812 12.211 1 91.44 50 VAL B O 1
ATOM 1462 N N . GLU B 1 51 ? -6.105 8.344 12.961 1 87.06 51 GLU B N 1
ATOM 1463 C CA . GLU B 1 51 ? -7.059 9.391 13.328 1 87.06 51 GLU B CA 1
ATOM 1464 C C . GLU B 1 51 ? -6.891 9.805 14.789 1 87.06 51 GLU B C 1
ATOM 1466 O O . GLU B 1 51 ? -6.965 8.961 15.688 1 87.06 51 GLU B O 1
ATOM 1471 N N . LEU B 1 52 ? -6.504 10.961 15.047 1 79.31 52 LEU B N 1
ATOM 1472 C CA . LEU B 1 52 ? -6.285 11.461 16.391 1 79.31 52 LEU B CA 1
ATOM 1473 C C . LEU B 1 52 ? -7.594 11.953 17.016 1 79.31 52 LEU B C 1
ATOM 1475 O O . LEU B 1 52 ? -8.359 12.672 16.359 1 79.31 52 LEU B O 1
ATOM 1479 N N . GLU B 1 53 ? -7.977 11.195 18.047 1 64.31 53 GLU B N 1
ATOM 1480 C CA . GLU B 1 53 ? -9.141 11.586 18.844 1 64.31 53 GLU B CA 1
ATOM 1481 C C . GLU B 1 53 ? -8.883 12.891 19.594 1 64.31 53 GLU B C 1
ATOM 1483 O O . GLU B 1 53 ? -7.746 13.18 19.969 1 64.31 53 GLU B O 1
ATOM 1488 N N . ASP B 1 54 ? -9.727 13.945 19.438 1 55.38 54 ASP B N 1
ATOM 1489 C CA . ASP B 1 54 ? -9.852 15.141 20.281 1 55.38 54 ASP B CA 1
ATOM 1490 C C . ASP B 1 54 ? -9.094 16.312 19.656 1 55.38 54 ASP B C 1
ATOM 1492 O O . ASP B 1 54 ? -8.586 17.172 20.391 1 55.38 54 ASP B O 1
ATOM 1496 N N . MET B 1 55 ? -8.586 16.016 18.531 1 52.44 55 MET B N 1
ATOM 1497 C CA . MET B 1 55 ? -8.109 17.297 18 1 52.44 55 MET B CA 1
ATOM 1498 C C . MET B 1 55 ? -9.273 18.25 17.734 1 52.44 55 MET B C 1
ATOM 1500 O O . MET B 1 55 ? -10.352 17.812 17.328 1 52.44 55 MET B O 1
ATOM 1504 N N . PRO B 1 56 ? -9.219 19.469 18.297 1 46.59 56 PRO B N 1
ATOM 1505 C CA . PRO B 1 56 ? -10.289 20.438 18.094 1 46.59 56 PRO B CA 1
ATOM 1506 C C . PRO B 1 56 ? -10.789 20.484 16.656 1 46.59 56 PRO B C 1
ATOM 1508 O O . PRO B 1 56 ? -9.992 20.375 15.719 1 46.59 56 PRO B O 1
ATOM 1511 N N . ALA B 1 57 ? -12.047 20.016 16.516 1 43.31 57 ALA B N 1
ATOM 1512 C CA . ALA B 1 57 ? -12.82 19.797 15.297 1 43.31 57 ALA B CA 1
ATOM 1513 C C . ALA B 1 57 ? -12.562 20.891 14.273 1 43.31 57 ALA B C 1
ATOM 1515 O O . ALA B 1 57 ? -12.398 20.625 13.086 1 43.31 57 ALA B O 1
ATOM 1516 N N . GLU B 1 58 ? -13.07 22.094 14.438 1 45.62 58 GLU B N 1
ATOM 1517 C CA . GLU B 1 58 ? -13.719 22.781 13.336 1 45.62 58 GLU B CA 1
ATOM 1518 C C . GLU B 1 58 ? -12.703 23.266 12.305 1 45.62 58 GLU B C 1
ATOM 1520 O O . GLU B 1 58 ? -11.82 24.078 12.617 1 45.62 58 GLU B O 1
ATOM 1525 N N . PRO B 1 59 ? -12.375 22.312 11.328 1 46.47 59 PRO B N 1
ATOM 1526 C CA . PRO B 1 59 ? -11.586 22.984 10.289 1 46.47 59 PRO B CA 1
ATOM 1527 C C . PRO B 1 59 ? -12.062 24.406 10 1 46.47 59 PRO B C 1
ATOM 1529 O O . PRO B 1 59 ? -13.266 24.688 10.086 1 46.47 59 PRO B O 1
ATOM 1532 N N . GLU B 1 60 ? -11.312 25.406 10.477 1 45.38 60 GLU B N 1
ATOM 1533 C CA . GLU B 1 60 ? -11.742 26.703 9.961 1 45.38 60 GLU B CA 1
ATOM 1534 C C . GLU B 1 60 ? -12.148 26.594 8.492 1 45.38 60 GLU B C 1
ATOM 1536 O O . GLU B 1 60 ? -11.766 25.656 7.801 1 45.38 60 GLU B O 1
ATOM 1541 N N . GLU B 1 61 ? -13.062 27.391 8.086 1 45 61 GLU B N 1
ATOM 1542 C CA . GLU B 1 61 ? -13.695 27.469 6.777 1 45 61 GLU B CA 1
ATOM 1543 C C . GLU B 1 61 ? -12.695 27.188 5.66 1 45 61 GLU B C 1
ATOM 1545 O O . GLU B 1 61 ? -13.078 26.812 4.551 1 45 61 GLU B O 1
ATOM 1550 N N . ASP B 1 62 ? -11.461 27.953 5.723 1 48.09 62 ASP B N 1
ATOM 1551 C CA . ASP B 1 62 ? -10.656 27.938 4.508 1 48.09 62 ASP B CA 1
ATOM 1552 C C . ASP B 1 62 ? -9.852 26.641 4.406 1 48.09 62 ASP B C 1
ATOM 1554 O O . ASP B 1 62 ? -9.117 26.281 5.332 1 48.09 62 ASP B O 1
ATOM 1558 N N . GLY B 1 63 ? -10.273 25.438 3.871 1 51.53 63 GLY B N 1
ATOM 1559 C CA . GLY B 1 63 ? -10.047 24.031 3.586 1 51.53 63 GLY B CA 1
ATOM 1560 C C . GLY B 1 63 ? -8.578 23.672 3.48 1 51.53 63 GLY B C 1
ATOM 1561 O O . GLY B 1 63 ? -8.219 22.688 2.82 1 51.53 63 GLY B O 1
ATOM 1562 N N . ASP B 1 64 ? -7.602 24.547 3.744 1 63.66 64 ASP B N 1
ATOM 1563 C CA . ASP B 1 64 ? -6.207 24.188 3.49 1 63.66 64 ASP B CA 1
ATOM 1564 C C . ASP B 1 64 ? -5.672 23.266 4.578 1 63.66 64 ASP B C 1
ATOM 1566 O O . ASP B 1 64 ? -5.887 23.5 5.77 1 63.66 64 ASP B O 1
ATOM 1570 N N . ILE B 1 65 ? -5.285 22.062 4.23 1 72.44 65 ILE B N 1
ATOM 1571 C CA . ILE B 1 65 ? -4.605 21.125 5.113 1 72.44 65 ILE B CA 1
ATOM 1572 C C . ILE B 1 65 ? -3.383 21.797 5.738 1 72.44 65 ILE B C 1
ATOM 1574 O O . ILE B 1 65 ? -2.518 22.312 5.027 1 72.44 65 ILE B O 1
ATOM 1578 N N . ASP B 1 66 ? -3.441 22.141 7.059 1 83.75 66 ASP B N 1
ATOM 1579 C CA . ASP B 1 66 ? -2.268 22.641 7.77 1 83.75 66 ASP B CA 1
ATOM 1580 C C . ASP B 1 66 ? -1.475 21.484 8.391 1 83.75 66 ASP B C 1
ATOM 1582 O O . ASP B 1 66 ? -1.688 21.141 9.555 1 83.75 66 ASP B O 1
ATOM 1586 N N . GLY B 1 67 ? -0.63 20.891 7.582 1 89.88 67 GLY B N 1
ATOM 1587 C CA . GLY B 1 67 ? 0.191 19.781 8.016 1 89.88 67 GLY B CA 1
ATOM 1588 C C . GLY B 1 67 ? 1.554 20.203 8.531 1 89.88 67 GLY B C 1
ATOM 1589 O O . GLY B 1 67 ? 2.119 21.188 8.062 1 89.88 67 GLY B O 1
ATOM 1590 N N . ARG B 1 68 ? 2.053 19.5 9.57 1 93.56 68 ARG B N 1
ATOM 1591 C CA . ARG B 1 68 ? 3.389 19.719 10.117 1 93.56 68 ARG B CA 1
ATOM 1592 C C . ARG B 1 68 ? 4.137 18.391 10.281 1 93.56 68 ARG B C 1
ATOM 1594 O O . ARG B 1 68 ? 3.551 17.391 10.672 1 93.56 68 ARG B O 1
ATOM 1601 N N . ILE B 1 69 ? 5.406 18.438 9.93 1 94.44 69 ILE B N 1
ATOM 1602 C CA . ILE B 1 69 ? 6.285 17.297 10.172 1 94.44 69 ILE B CA 1
ATOM 1603 C C . ILE B 1 69 ? 7.027 17.484 11.492 1 94.44 69 ILE B C 1
ATOM 1605 O O . ILE B 1 69 ? 7.629 18.531 11.734 1 94.44 69 ILE B O 1
ATOM 1609 N N . VAL B 1 70 ? 6.934 16.516 12.305 1 91.69 70 VAL B N 1
ATOM 1610 C CA . VAL B 1 70 ? 7.625 16.516 13.586 1 91.69 70 VAL B CA 1
ATOM 1611 C C . VAL B 1 70 ? 8.711 15.445 13.594 1 91.69 70 VAL B C 1
ATOM 1613 O O . VAL B 1 70 ? 8.508 14.344 13.078 1 91.69 70 VAL B O 1
ATOM 1616 N N . HIS B 1 71 ? 9.977 15.766 14.109 1 91.44 71 HIS B N 1
ATOM 1617 C CA . HIS B 1 71 ? 11.141 14.891 14.219 1 91.44 71 HIS B CA 1
ATOM 1618 C C . HIS B 1 71 ? 11.648 14.469 12.844 1 91.44 71 HIS B C 1
ATOM 1620 O O . HIS B 1 71 ? 11.867 13.281 12.594 1 91.44 71 HIS B O 1
ATOM 1626 N N . PHE B 1 72 ? 11.75 15.43 11.945 1 92.94 72 PHE B N 1
ATOM 1627 C CA . PHE B 1 72 ? 12.141 15.172 10.562 1 92.94 72 PHE B CA 1
ATOM 1628 C C . PHE B 1 72 ? 13.477 14.438 10.5 1 92.94 72 PHE B C 1
ATOM 1630 O O . PHE B 1 72 ? 13.688 13.602 9.617 1 92.94 72 PHE B O 1
ATOM 1637 N N . ASP B 1 73 ? 14.289 14.625 11.461 1 89.75 73 ASP B N 1
ATOM 1638 C CA . ASP B 1 73 ? 15.648 14.086 11.422 1 89.75 73 ASP B CA 1
ATOM 1639 C C . ASP B 1 73 ? 15.688 12.648 11.922 1 89.75 73 ASP B C 1
ATOM 1641 O O . ASP B 1 73 ? 16.719 11.984 11.852 1 89.75 73 ASP B O 1
ATOM 1645 N N . ASN B 1 74 ? 14.57 12.117 12.391 1 87.88 74 ASN B N 1
ATOM 1646 C CA . ASN B 1 74 ? 14.469 10.75 12.891 1 87.88 74 ASN B CA 1
ATOM 1647 C C . ASN B 1 74 ? 13.266 10.023 12.297 1 87.88 74 ASN B C 1
ATOM 1649 O O . ASN B 1 74 ? 12.18 10.031 12.883 1 87.88 74 ASN B O 1
ATOM 1653 N N . PRO B 1 75 ? 13.438 9.289 11.297 1 79.56 75 PRO B N 1
ATOM 1654 C CA . PRO B 1 75 ? 12.305 8.664 10.609 1 79.56 75 PRO B CA 1
ATOM 1655 C C . PRO B 1 75 ? 11.508 7.723 11.508 1 79.56 75 PRO B C 1
ATOM 1657 O O . PRO B 1 75 ? 10.305 7.559 11.32 1 79.56 75 PRO B O 1
ATOM 1660 N N . LYS B 1 76 ? 12.156 7.137 12.469 1 81.31 76 LYS B N 1
ATOM 1661 C CA . LYS B 1 76 ? 11.477 6.203 13.359 1 81.31 76 LYS B CA 1
ATOM 1662 C C . LYS B 1 76 ? 10.469 6.93 14.25 1 81.31 76 LYS B C 1
ATOM 1664 O O . LYS B 1 76 ? 9.492 6.332 14.711 1 81.31 76 LYS B O 1
ATOM 1669 N N . ARG B 1 77 ? 10.719 8.203 14.461 1 88.25 77 ARG B N 1
ATOM 1670 C CA . ARG B 1 77 ? 9.867 8.984 15.352 1 88.25 77 ARG B CA 1
ATOM 1671 C C . ARG B 1 77 ? 9.109 10.062 14.578 1 88.25 77 ARG B C 1
ATOM 1673 O O . ARG B 1 77 ? 8.266 10.766 15.141 1 88.25 77 ARG B O 1
ATOM 1680 N N . MET B 1 78 ? 9.406 10.125 13.305 1 92.06 78 MET B N 1
ATOM 1681 C CA . MET B 1 78 ? 8.805 11.172 12.477 1 92.06 78 MET B CA 1
ATOM 1682 C C . MET B 1 78 ? 7.309 10.945 12.312 1 92.06 78 MET B C 1
ATOM 1684 O O . MET B 1 78 ? 6.863 9.805 12.148 1 92.06 78 MET B O 1
ATOM 1688 N N . PHE B 1 79 ? 6.609 12.047 12.43 1 93.06 79 PHE B N 1
ATOM 1689 C CA . PHE B 1 79 ? 5.195 11.961 12.086 1 93.06 79 PHE B CA 1
ATOM 1690 C C . PHE B 1 79 ? 4.707 13.266 11.477 1 93.06 79 PHE B C 1
ATOM 1692 O O . PHE B 1 79 ? 5.355 14.305 11.609 1 93.06 79 PHE B O 1
ATOM 1699 N N . TYR B 1 80 ? 3.748 13.172 10.68 1 94.81 80 TYR B N 1
ATOM 1700 C CA . TYR B 1 80 ? 3.012 14.266 10.062 1 94.81 80 TYR B CA 1
A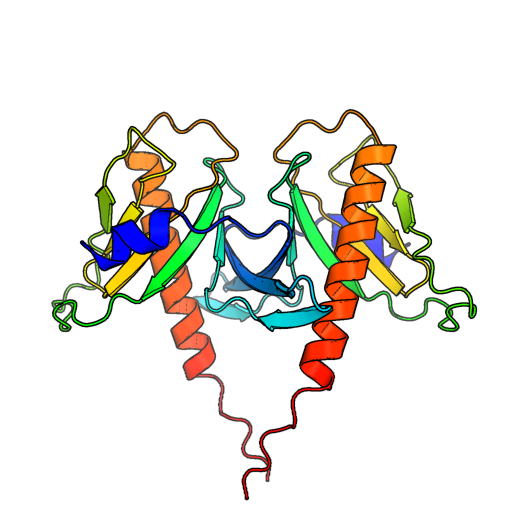TOM 1701 C C . TYR B 1 80 ? 1.62 14.398 10.672 1 94.81 80 TYR B C 1
ATOM 1703 O O . TYR B 1 80 ? 0.885 13.414 10.773 1 94.81 80 TYR B O 1
ATOM 1711 N N . ILE B 1 81 ? 1.311 15.633 11.109 1 92.62 81 ILE B N 1
ATOM 1712 C CA . ILE B 1 81 ? 0.014 15.852 11.742 1 92.62 81 ILE B CA 1
ATOM 1713 C C . ILE B 1 81 ? -0.709 17 11.055 1 92.62 81 ILE B C 1
ATOM 1715 O O . ILE B 1 81 ? -0.073 17.953 10.594 1 92.62 81 ILE B O 1
ATOM 1719 N N . THR B 1 82 ? -1.95 16.875 11 1 91.12 82 THR B N 1
ATOM 1720 C CA . THR B 1 82 ? -2.777 17.922 10.422 1 91.12 82 THR B CA 1
ATOM 1721 C C . THR B 1 82 ? -3.76 18.469 11.453 1 91.12 82 THR B C 1
ATOM 1723 O O . THR B 1 82 ? -3.957 17.875 12.508 1 91.12 82 THR B O 1
ATOM 1726 N N . ASP B 1 83 ? -4.395 19.594 11.055 1 85.5 83 ASP B N 1
ATOM 1727 C CA . ASP B 1 83 ? -5.426 20.188 11.898 1 85.5 83 ASP B CA 1
ATOM 1728 C C . ASP B 1 83 ? -6.762 19.469 11.719 1 85.5 83 ASP B C 1
ATOM 1730 O O . ASP B 1 83 ? -7.734 19.766 12.414 1 85.5 83 ASP B O 1
ATOM 1734 N N . LEU B 1 84 ? -6.82 18.484 10.844 1 84.19 84 LEU B N 1
ATOM 1735 C CA . LEU B 1 84 ? -8.039 17.719 10.57 1 84.19 84 LEU B CA 1
ATOM 1736 C C . LEU B 1 84 ? -8.148 16.516 11.492 1 84.19 84 LEU B C 1
ATOM 1738 O O . LEU B 1 84 ? -9.109 15.75 11.414 1 84.19 84 LEU B O 1
ATOM 1742 N N . GLY B 1 85 ? -7.141 16.297 12.344 1 84.56 85 GLY B N 1
ATOM 1743 C CA . GLY B 1 85 ? -7.141 15.141 13.227 1 84.56 85 GLY B CA 1
ATOM 1744 C C . GLY B 1 85 ? -6.578 13.891 12.578 1 84.56 85 GLY B C 1
ATOM 1745 O O . GLY B 1 85 ? -6.852 12.773 13.031 1 84.56 85 GLY B O 1
ATOM 1746 N N . LEU B 1 86 ? -5.973 14.031 11.5 1 90.44 86 LEU B N 1
ATOM 1747 C CA . LEU B 1 86 ? -5.301 12.93 10.82 1 90.44 86 LEU B CA 1
ATOM 1748 C C . LEU B 1 86 ? -3.787 13.055 10.945 1 90.44 86 LEU B C 1
ATOM 1750 O O . LEU B 1 86 ? -3.24 14.156 10.828 1 90.44 86 LEU B O 1
ATOM 1754 N N . ALA B 1 87 ? -3.18 11.961 11.234 1 92.44 87 ALA B N 1
ATOM 1755 C CA . ALA B 1 87 ? -1.722 11.914 11.32 1 92.44 87 ALA B CA 1
ATOM 1756 C C . ALA B 1 87 ? -1.155 10.75 10.516 1 92.44 87 ALA B C 1
ATOM 1758 O O . ALA B 1 87 ? -1.813 9.719 10.352 1 92.44 87 ALA B O 1
ATOM 1759 N N . LEU B 1 88 ? -0.028 10.961 9.977 1 95.06 88 LEU B N 1
ATOM 1760 C CA . LEU B 1 88 ? 0.786 9.922 9.359 1 95.06 88 LEU B CA 1
ATOM 1761 C C . LEU B 1 88 ? 2.004 9.602 10.219 1 95.06 88 LEU B C 1
ATOM 1763 O O . LEU B 1 88 ? 2.732 10.508 10.633 1 95.06 88 LEU B O 1
ATOM 1767 N N . MET B 1 89 ? 2.203 8.273 10.453 1 93.56 89 MET B N 1
ATOM 1768 C CA . MET B 1 89 ? 3.281 7.898 11.367 1 93.56 89 MET B CA 1
ATOM 1769 C C . MET B 1 89 ? 3.949 6.602 10.914 1 93.56 89 MET B C 1
ATOM 1771 O O . MET B 1 89 ? 3.463 5.934 10 1 93.56 89 MET B O 1
ATOM 1775 N N . ASN B 1 90 ? 5.145 6.359 11.57 1 93 90 ASN B N 1
ATOM 1776 C CA . ASN B 1 90 ? 5.891 5.133 11.305 1 93 90 ASN B CA 1
ATOM 1777 C C . ASN B 1 90 ? 6.301 5.031 9.836 1 93 90 ASN B C 1
ATOM 1779 O O . ASN B 1 90 ? 6.043 4.016 9.188 1 93 90 ASN B O 1
ATOM 1783 N N . PHE B 1 91 ? 7.023 6.031 9.469 1 94.88 91 PHE B N 1
ATOM 1784 C CA . PHE B 1 91 ? 7.43 6.082 8.07 1 94.88 91 PHE B CA 1
ATOM 1785 C C . PHE B 1 91 ? 8.492 5.027 7.777 1 94.88 91 PHE B C 1
ATOM 1787 O O . PHE B 1 91 ? 9.492 4.934 8.492 1 94.88 91 PHE B O 1
ATOM 1794 N N . THR B 1 92 ? 8.211 4.238 6.82 1 95 92 THR B N 1
ATOM 1795 C CA . THR B 1 92 ? 9.25 3.477 6.137 1 95 92 THR B CA 1
ATOM 1796 C C . THR B 1 92 ? 9.664 4.164 4.836 1 95 92 THR B C 1
ATOM 1798 O O . THR B 1 92 ? 8.93 4.125 3.848 1 95 92 THR B O 1
ATOM 1801 N N . LEU B 1 93 ? 10.852 4.754 4.891 1 95.12 93 LEU B N 1
ATOM 1802 C CA . LEU B 1 93 ? 11.328 5.512 3.736 1 95.12 93 LEU B CA 1
ATOM 1803 C C . LEU B 1 93 ? 12.062 4.605 2.756 1 95.12 93 LEU B C 1
ATOM 1805 O O . LEU B 1 93 ? 13.016 3.914 3.137 1 95.12 93 LEU B O 1
ATOM 1809 N N . PHE B 1 94 ? 11.594 4.648 1.514 1 94.94 94 PHE B N 1
ATOM 1810 C CA . PHE B 1 94 ? 12.25 3.865 0.476 1 94.94 94 PHE B CA 1
ATOM 1811 C C . PHE B 1 94 ? 13.328 4.691 -0.221 1 94.94 94 PHE B C 1
ATOM 1813 O O . PHE B 1 94 ? 14.242 4.137 -0.839 1 94.94 94 PHE B O 1
ATOM 1820 N N . ASP B 1 95 ? 13.133 5.957 -0.203 1 94.19 95 ASP B N 1
ATOM 1821 C CA . ASP B 1 95 ? 14.109 6.914 -0.715 1 94.19 95 ASP B CA 1
ATOM 1822 C C . ASP B 1 95 ? 14.68 7.777 0.412 1 94.19 95 ASP B C 1
ATOM 1824 O O . ASP B 1 95 ? 14.039 7.941 1.455 1 94.19 95 ASP B O 1
ATOM 1828 N N . ARG B 1 96 ? 15.883 8.281 0.086 1 91.19 96 ARG B N 1
ATOM 1829 C CA . ARG B 1 96 ? 16.375 9.352 0.952 1 91.19 96 ARG B CA 1
ATOM 1830 C C . ARG B 1 96 ? 15.547 10.625 0.77 1 91.19 96 ARG B C 1
ATOM 1832 O O . ARG B 1 96 ? 15.188 10.977 -0.353 1 91.19 96 ARG B O 1
ATOM 1839 N N . VAL B 1 97 ? 15.211 11.156 1.907 1 91.94 97 VAL B N 1
ATOM 1840 C CA . VAL B 1 97 ? 14.453 12.398 1.87 1 91.94 97 VAL B CA 1
ATOM 1841 C C . VAL B 1 97 ? 15.344 13.562 2.326 1 91.94 97 VAL B C 1
ATOM 1843 O O . VAL B 1 97 ? 15.641 13.688 3.516 1 91.94 97 VAL B O 1
ATOM 1846 N N . ASP B 1 98 ? 15.656 14.406 1.388 1 88.38 98 ASP B N 1
ATOM 1847 C CA . ASP B 1 98 ? 16.578 15.477 1.735 1 88.38 98 ASP B CA 1
ATOM 1848 C C . ASP B 1 98 ? 15.844 16.797 1.967 1 88.38 98 ASP B C 1
ATOM 1850 O O . ASP B 1 98 ? 16.406 17.75 2.506 1 88.38 98 ASP B O 1
ATOM 1854 N N . SER B 1 99 ? 14.633 16.828 1.609 1 93.19 99 SER B N 1
ATOM 1855 C CA . SER B 1 99 ? 13.859 18.047 1.723 1 93.19 99 SER B CA 1
ATOM 1856 C C . SER B 1 99 ? 12.602 17.844 2.557 1 93.19 99 SER B C 1
ATOM 1858 O O . SER B 1 99 ? 11.688 17.125 2.143 1 93.19 99 SER B O 1
ATOM 1860 N N . LYS B 1 100 ? 12.562 18.5 3.686 1 94.94 100 LYS B N 1
ATOM 1861 C CA . LYS B 1 100 ? 11.375 18.469 4.535 1 94.94 100 LYS B CA 1
ATOM 1862 C C . LYS B 1 100 ? 10.156 19.016 3.803 1 94.94 100 LYS B C 1
ATOM 1864 O O . LYS B 1 100 ? 9.047 18.484 3.945 1 94.94 100 LYS B O 1
ATOM 1869 N N . ALA B 1 101 ? 10.375 20 3.033 1 95.38 101 ALA B N 1
ATOM 1870 C CA . ALA B 1 101 ? 9.289 20.625 2.291 1 95.38 101 ALA B CA 1
ATOM 1871 C C . ALA B 1 101 ? 8.68 19.656 1.281 1 95.38 101 ALA B C 1
ATOM 1873 O O . ALA B 1 101 ? 7.457 19.625 1.104 1 95.38 101 ALA B O 1
ATOM 1874 N N . LYS B 1 102 ? 9.469 18.891 0.661 1 95.88 102 LYS B N 1
ATOM 1875 C CA . LYS B 1 102 ? 8.992 17.906 -0.316 1 95.88 102 LYS B CA 1
ATOM 1876 C C . LYS B 1 102 ? 8.18 16.812 0.359 1 95.88 102 LYS B C 1
ATOM 1878 O O . LYS B 1 102 ? 7.141 16.391 -0.155 1 95.88 102 LYS B O 1
ATOM 1883 N N . LEU B 1 103 ? 8.727 16.344 1.49 1 96.81 103 LEU B N 1
ATOM 1884 C CA . LEU B 1 103 ? 7.992 15.336 2.232 1 96.81 103 LEU B CA 1
ATOM 1885 C C . LEU B 1 103 ? 6.652 15.875 2.719 1 96.81 103 LEU B C 1
ATOM 1887 O O . LEU B 1 103 ? 5.625 15.203 2.605 1 96.81 103 LEU B O 1
ATOM 1891 N N . LYS B 1 104 ? 6.637 17.047 3.236 1 96.75 104 LYS B N 1
ATOM 1892 C CA . LYS B 1 104 ? 5.398 17.672 3.701 1 96.75 104 LYS B CA 1
ATOM 1893 C C . LYS B 1 104 ? 4.379 17.766 2.57 1 96.75 104 LYS B C 1
ATOM 1895 O O . LYS B 1 104 ? 3.197 17.469 2.764 1 96.75 104 LYS B O 1
ATOM 1900 N N . LYS B 1 105 ? 4.848 18.25 1.433 1 96.38 105 LYS B N 1
ATOM 1901 C CA . LYS B 1 105 ? 3.945 18.375 0.294 1 96.38 105 LYS B CA 1
ATOM 1902 C C . LYS B 1 105 ? 3.336 17.031 -0.087 1 96.38 105 LYS B C 1
ATOM 1904 O O . LYS B 1 105 ? 2.143 16.938 -0.381 1 96.38 105 LYS B O 1
ATOM 1909 N N . ALA B 1 106 ? 4.18 16 -0.108 1 97 106 ALA B N 1
ATOM 1910 C CA . ALA B 1 106 ? 3.68 14.656 -0.397 1 97 106 ALA B CA 1
ATOM 1911 C C . ALA B 1 106 ? 2.617 14.242 0.614 1 97 106 ALA B C 1
ATOM 1913 O O . ALA B 1 106 ? 1.591 13.664 0.244 1 97 106 ALA B O 1
ATOM 1914 N N . CYS B 1 107 ? 2.871 14.547 1.874 1 97.31 107 CYS B N 1
ATOM 1915 C CA . CYS B 1 107 ? 1.926 14.203 2.932 1 97.31 107 CYS B CA 1
ATOM 1916 C C . CYS B 1 107 ? 0.645 15.016 2.805 1 97.31 107 CYS B C 1
ATOM 1918 O O . CYS B 1 107 ? -0.454 14.484 2.959 1 97.31 107 CYS B O 1
ATOM 1920 N N . ASP B 1 108 ? 0.812 16.312 2.473 1 96.38 108 ASP B N 1
ATOM 1921 C CA . ASP B 1 108 ? -0.362 17.156 2.26 1 96.38 108 ASP B CA 1
ATOM 1922 C C . ASP B 1 108 ? -1.237 16.609 1.137 1 96.38 108 ASP B C 1
ATOM 1924 O O . ASP B 1 108 ? -2.457 16.516 1.283 1 96.38 108 ASP B O 1
ATOM 1928 N N . ASP B 1 109 ? -0.603 16.281 0.067 1 96.19 109 ASP B N 1
ATOM 1929 C CA . ASP B 1 109 ? -1.325 15.75 -1.084 1 96.19 109 ASP B CA 1
ATOM 1930 C C . ASP B 1 109 ? -2.006 14.43 -0.74 1 96.19 109 ASP B C 1
ATOM 1932 O O . ASP B 1 109 ? -3.1 14.141 -1.231 1 96.19 109 ASP B O 1
ATOM 1936 N N . ALA B 1 110 ? -1.343 13.641 0.062 1 97.06 110 ALA B N 1
ATOM 1937 C CA . ALA B 1 110 ? -1.913 12.359 0.471 1 97.06 110 ALA B CA 1
ATOM 1938 C C . ALA B 1 110 ? -3.188 12.562 1.285 1 97.06 110 ALA B C 1
ATOM 1940 O O . ALA B 1 110 ? -4.18 11.859 1.08 1 97.06 110 ALA B O 1
ATOM 1941 N N . ILE B 1 111 ? -3.129 13.461 2.164 1 95.75 111 ILE B N 1
ATOM 1942 C CA . ILE B 1 111 ? -4.297 13.719 3 1 95.75 111 ILE B CA 1
ATOM 1943 C C . ILE B 1 111 ? -5.441 14.242 2.137 1 95.75 111 ILE B C 1
ATOM 1945 O O . ILE B 1 111 ? -6.598 13.867 2.334 1 95.75 111 ILE B O 1
ATOM 1949 N N . ALA B 1 112 ? -5.152 15.094 1.179 1 93.5 112 ALA B N 1
ATOM 1950 C CA . ALA B 1 112 ? -6.18 15.547 0.246 1 93.5 112 ALA B CA 1
ATOM 1951 C C . ALA B 1 112 ? -6.801 14.367 -0.502 1 93.5 112 ALA B C 1
ATOM 1953 O O . ALA B 1 112 ? -8.016 14.312 -0.684 1 93.5 112 ALA B O 1
ATOM 1954 N N . ASP B 1 113 ? -5.973 13.5 -0.894 1 94.69 113 ASP B N 1
ATOM 1955 C CA . ASP B 1 113 ? -6.43 12.289 -1.578 1 94.69 113 ASP B CA 1
ATOM 1956 C C . ASP B 1 113 ? -7.309 11.445 -0.665 1 94.69 113 ASP B C 1
ATOM 1958 O O . ASP B 1 113 ? -8.336 10.914 -1.1 1 94.69 113 ASP B O 1
ATOM 1962 N N . TRP B 1 114 ? -6.871 11.289 0.525 1 94.25 114 TRP B N 1
ATOM 1963 C CA . TRP B 1 114 ? -7.621 10.531 1.521 1 94.25 114 TRP B CA 1
ATOM 1964 C C . TRP B 1 114 ? -9.023 11.102 1.699 1 94.25 114 TRP B C 1
ATOM 1966 O O . TRP B 1 114 ? -10.008 10.352 1.71 1 94.25 114 TRP B O 1
ATOM 1976 N N . LEU B 1 115 ? -9.109 12.328 1.791 1 91.06 115 LEU B N 1
ATOM 1977 C CA . LEU B 1 115 ? -10.391 13.008 1.97 1 91.06 115 LEU B CA 1
ATOM 1978 C C . LEU B 1 115 ? -11.289 12.789 0.756 1 91.06 115 LEU B C 1
ATOM 1980 O O . LEU B 1 115 ? -12.492 12.57 0.903 1 91.06 115 LEU B O 1
ATOM 1984 N N . THR B 1 116 ? -10.695 12.914 -0.354 1 92.25 116 THR B N 1
ATOM 1985 C CA . THR B 1 116 ? -11.445 12.68 -1.585 1 92.25 116 THR B CA 1
ATOM 1986 C C . THR B 1 116 ? -12 11.258 -1.613 1 92.25 116 THR B C 1
ATOM 1988 O O . THR B 1 116 ? -13.156 11.047 -1.986 1 92.25 116 THR B O 1
ATOM 1991 N N . ARG B 1 117 ? -11.188 10.383 -1.257 1 92 117 ARG B N 1
ATOM 1992 C CA . ARG B 1 117 ? -11.609 8.984 -1.2 1 92 117 ARG B CA 1
ATOM 1993 C C . ARG B 1 117 ? -12.758 8.797 -0.218 1 92 117 ARG B C 1
ATOM 1995 O O . ARG B 1 117 ? -13.734 8.109 -0.522 1 92 117 ARG B O 1
ATOM 2002 N N . ARG B 1 118 ? -12.586 9.328 0.898 1 88 118 ARG B N 1
ATOM 2003 C CA . ARG B 1 118 ? -13.625 9.203 1.921 1 88 118 ARG B CA 1
ATOM 2004 C C . ARG B 1 118 ? -14.945 9.789 1.434 1 88 118 ARG B C 1
ATOM 2006 O O . ARG B 1 118 ? -16 9.195 1.637 1 88 118 ARG B O 1
ATOM 2013 N N . ASP B 1 119 ? -14.875 10.953 0.843 1 87.38 119 ASP B N 1
ATOM 2014 C CA . ASP B 1 119 ? -16.078 11.586 0.295 1 87.38 119 ASP B CA 1
ATOM 2015 C C . ASP B 1 119 ? -16.734 10.688 -0.742 1 87.38 119 ASP B C 1
ATOM 2017 O O . ASP B 1 119 ? -17.969 10.586 -0.785 1 87.38 119 ASP B O 1
ATOM 2021 N N . PHE B 1 120 ? -15.969 10.086 -1.48 1 88.12 120 PHE B N 1
ATOM 2022 C CA . PHE B 1 120 ? -16.453 9.188 -2.518 1 88.12 120 PHE B CA 1
ATOM 2023 C C . PHE B 1 120 ? -17.156 7.98 -1.904 1 88.12 120 PHE B C 1
ATOM 2025 O O . PHE B 1 120 ? -18.234 7.594 -2.346 1 88.12 120 PHE B O 1
ATOM 2032 N N . LEU B 1 121 ? -16.516 7.352 -0.981 1 83.75 121 LEU B N 1
ATOM 2033 C CA . LEU B 1 121 ? -17.062 6.16 -0.339 1 83.75 121 LEU B CA 1
ATOM 2034 C C . LEU B 1 121 ? -18.359 6.488 0.4 1 83.75 121 LEU B C 1
ATOM 2036 O O . LEU B 1 121 ? -19.281 5.664 0.444 1 83.75 121 LEU B O 1
ATOM 2040 N N . ASP B 1 122 ? -18.438 7.68 0.926 1 82.38 122 ASP B N 1
ATOM 2041 C CA . ASP B 1 122 ? -19.625 8.102 1.66 1 82.38 122 ASP B CA 1
ATOM 2042 C C . ASP B 1 122 ? -20.781 8.43 0.707 1 82.38 122 ASP B C 1
ATOM 2044 O O . ASP B 1 122 ? -21.938 8.398 1.101 1 82.38 122 ASP B O 1
ATOM 2048 N N . SER B 1 123 ? -20.391 8.859 -0.455 1 80.25 123 SER B N 1
ATOM 2049 C CA . SER B 1 123 ? -21.406 9.242 -1.429 1 80.25 123 SER B CA 1
ATOM 2050 C C . SER B 1 123 ? -21.984 8.023 -2.127 1 80.25 123 SER B C 1
ATOM 2052 O O . SER B 1 123 ? -23.062 8.109 -2.723 1 80.25 123 SER B O 1
ATOM 2054 N N . GLU B 1 124 ? -21.281 6.926 -2.271 1 70.81 124 GLU B N 1
ATOM 2055 C CA . GLU B 1 124 ? -21.828 5.73 -2.906 1 70.81 124 GLU B CA 1
ATOM 2056 C C . GLU B 1 124 ? -23.031 5.199 -2.133 1 70.81 124 GLU B C 1
ATOM 2058 O O . GLU B 1 124 ? -23 5.121 -0.903 1 70.81 124 GLU B O 1
ATOM 2063 N N . PRO B 1 125 ? -24.203 5.25 -2.852 1 62.69 125 PRO B N 1
ATOM 2064 C CA . PRO B 1 125 ? -25.422 4.793 -2.172 1 62.69 125 PRO B CA 1
ATOM 2065 C C . PRO B 1 125 ? -25.234 3.439 -1.486 1 62.69 125 PRO B C 1
ATOM 2067 O O . PRO B 1 125 ? -24.438 2.615 -1.943 1 62.69 125 PRO B O 1
ATOM 2070 N N . GLU B 1 126 ? -25.422 3.398 -0.193 1 55.88 126 GLU B N 1
ATOM 2071 C CA . GLU B 1 126 ? -25.5 2.098 0.466 1 55.88 126 GLU B CA 1
ATOM 2072 C C . GLU B 1 126 ? -26.359 1.125 -0.343 1 55.88 126 GLU B C 1
ATOM 2074 O O . GLU B 1 126 ? -27.406 1.499 -0.862 1 55.88 126 GLU B O 1
ATOM 2079 N N . ASP B 1 127 ? -25.828 0.313 -1.094 1 47.47 127 ASP B N 1
ATOM 2080 C CA . ASP B 1 127 ? -26.766 -0.643 -1.679 1 47.47 127 ASP B CA 1
ATOM 2081 C C . ASP B 1 127 ? -27.906 -0.969 -0.707 1 47.47 127 ASP B C 1
ATOM 2083 O O . ASP B 1 127 ? -27.656 -1.461 0.397 1 47.47 127 ASP B O 1
ATOM 2087 N N . ASP B 1 128 ? -29.062 -0.293 -0.728 1 40.5 128 ASP B N 1
ATOM 2088 C CA . ASP B 1 128 ? -30.328 -0.806 -0.208 1 40.5 128 ASP B CA 1
ATOM 2089 C C . ASP B 1 128 ? -30.516 -2.271 -0.588 1 40.5 128 ASP B C 1
ATOM 2091 O O . ASP B 1 128 ? -30.578 -2.609 -1.772 1 40.5 128 ASP B O 1
ATOM 2095 N N . GLU B 1 129 ? -30.016 -3.314 0.074 1 39.28 129 GLU B N 1
ATOM 2096 C CA . GLU B 1 129 ? -30.688 -4.609 0.004 1 39.28 129 GLU B CA 1
ATOM 2097 C C . GLU B 1 129 ? -32.188 -4.445 -0.123 1 39.28 129 GLU B C 1
ATOM 2099 O O . GLU B 1 129 ? -32.844 -4.004 0.818 1 39.28 129 GLU B O 1
ATOM 2104 N N . GLU B 1 130 ? -32.75 -3.91 -1.195 1 33 130 GLU B N 1
ATOM 2105 C CA . GLU B 1 130 ? -34.094 -4.469 -1.4 1 33 130 GLU B CA 1
ATOM 2106 C C . GLU B 1 130 ? -34.031 -5.953 -1.737 1 33 130 GLU B C 1
ATOM 2108 O O . GLU B 1 130 ? -33.094 -6.395 -2.438 1 33 130 GLU B O 1
#

Sequence (260 aa):
MDEIDELSDLPTPRFIWGFAIAVTPSGEVSHDEFEYLTHTRAPRFTCRVVELEDMPAEPEEDGDIDGRIVHFDNPKRMFYITDLGLALMNFTLFDRVDSKAKLKKACDDAIADWLTRRDFLDSEPEDDEEMDEIDELSDLPTPRFIWGFAIAVTPSGEVSHDEFEYLTHTRAPRFTCRVVELEDMPAEPEEDGDIDGRIVHFDNPKRMFYITDLGLALMNFTLFDRVDSKAKLKKACDDAIADWLTRRDFLDSEPEDDEE

pLDDT: mean 84.4, std 16.27, range [30.25, 98.5]

Solvent-accessible surface area (backbone atoms only — not comparable to full-atom values): 14900 Å² total; per-residue (Å²): 110,68,68,57,58,65,54,34,71,55,78,77,65,55,54,33,47,22,37,30,72,41,70,46,95,91,65,52,75,42,69,43,92,47,44,30,40,36,36,69,46,91,69,25,31,34,30,36,47,42,75,51,86,77,47,71,64,77,65,61,85,76,82,67,84,56,64,46,75,42,54,78,91,36,52,61,66,18,31,36,40,37,58,82,23,43,30,40,32,40,48,46,69,61,41,85,75,89,44,71,67,58,52,47,50,53,51,48,53,47,52,54,50,50,51,52,49,51,53,50,62,68,63,50,73,70,80,70,83,120,110,69,69,57,60,64,53,34,72,54,80,77,64,55,54,33,46,21,37,31,73,40,69,46,96,90,66,51,75,44,71,44,92,48,43,32,41,36,35,69,44,91,67,25,31,34,29,36,48,42,76,49,84,80,47,73,64,75,65,61,85,76,81,69,85,56,66,46,76,40,54,79,93,36,51,63,66,20,31,35,40,37,55,81,24,42,29,39,32,38,46,47,68,62,41,84,77,88,45,70,67,59,53,47,50,52,52,49,52,47,52,54,48,50,50,52,50,50,53,49,63,68,60,49,74,70,80,74,85,120

Nearest PDB structures (foldseek):
  6j9m-assembly1_C  TM=7.427E-01  e=2.500E-05  Neisseria meningitidis
  6n05-assembly1_B-2  TM=7.168E-01  e=6.130E-05  Neisseria meningitidis
  5iu1-assembly1_B  TM=2.799E-01  e=3.422E+00  Physcomitrium patens
  3nqz-assembly1_A  TM=3.930E-01  e=8.391E+00  Pseudoalteromonas sp. SM9913
  6j9m-assembly1_C  TM=7.428E-01  e=2.281E-05  Neisseria meningitidis

Foldseek 3Di:
DVVVVVCVPDDDDQKDKAWDWDADPVGDIDIDPWIKIFGPDPQTKMWTKDQAPDLDADPDPPPQWPKDWDPVVDQCAIKIDTSNRIITHRIDTPDDDDDPVVVRVSVSVNVVVVVVVVVVVVPPPPPPPD/DVVVVVCVPDDDDQKDKAWDWDADPVGDIDIDPWIKIFGPDPQTKMWTKDQAPPLDADPPPPPQWPKDWDPVVDQCAIKIDTSNRIITHRIDTPDDDDDPVVVRVSVSVNVVVVVVVVVVVVPPPPPPPD